Protein AF-A0A3D2GLN1-F1 (afdb_monomer_lite)

Secondary structure (DSSP, 8-state):
-------------------PPPPPPP-----PPPPEEEEETTEEEEE-SSPPP--TT------S--S---EEEEEEE-TTT-SS-PEEEEEEE--SSSPBPPEEEEEEEE-TTS-EEEEEEEEEPPB-TT-EEEEEEEE-TTEEEEEEEEEEEEEEEEEEETTEEEEEEEEEEEEEEEEEE-SSS-EEEEEEEEP-TT-EE---TTTSTT--EE-SSEEEEEEEE-TT-EEEEEEEEEEEEEEEEEGGG--HHHHHHHHT-TTS-HHHHHHHHHHHHHHHHHHHHHHHHHHHHHHHHHHHHHHHHHHHHHTTS-TTSHHHHHHHHHHHHHHHHHHHHHHHHHHHHHHHHHHHHHHHHHHHH-EE--

Radius of gyration: 45.41 Å; chains: 1; bounding box: 138×69×127 Å

Sequence (366 aa):
MQESMADAMMMSGNAMAELAPAAPQPIAQAQMQAASSEEAATQVVFKYPEPVSLESGGSVMLPIISRSVPAEQIALYNPGTHPTHPLASIKLTNDGEASLPPGVVTLYDRDSGQAVNFAGDAQLSPLPAGDSRILSFALDQKVSVVKTNDFEERRIGGTIIDGIFNLNVKQLSKTSYTIENNGETDRKMIIEHPKQGGWELQMAKEEGGDDIEETNAFYRLPVTVPAGEDKPFDVILERPIQQRYELTGLDGNMIAAFVASRTLSEEIRAVFAELSEYKQKVEDRRRVRDGLDNRIERQKSDQERVRRLLTSVPSNSDLYRRYLADLNKQEDIVQRLMGERFEADEAVREAEAAMLTYARQIRITG

pLDDT: mean 83.89, std 18.1, range [30.16, 98.38]

Foldseek 3Di:
DDDDDDDDDDDDDDDDDDDDDDDDDPDPPDPFDAFDWDDDPPDTDGHGPDDDDDDDPDDDDDDNDDDDWDKDWAWEDDCVVPNWWTFTKIKTFQQDQGKDAWDKDWDWDADPVRDTHGPFIWTDHTGGHGGIDITGGGTDPQKTKDKDKDKDKAFQEWWAAQQKIKTKIKIKIKIKIKMFGNAPAKHWYWYWAFDDPQKDWPADCPQQPPPFDDDPTTTTGIHIDGHRDIDMDMTMIMHIDIDMDRLLPDDLVRLVVQLPDPNYDPVSNVLSVVLNVLVVQLVVLVVQLVVLVVVLVVLVVVLVVLVVVLVVDDCPDPVNVVSVVVSVVSVVVNVVSVVVNVVSVVSSVVSSVVSSVSSRVDTGDD

Structure (mmCIF, N/CA/C/O backbone):
data_AF-A0A3D2GLN1-F1
#
_entry.id   AF-A0A3D2GLN1-F1
#
loop_
_atom_site.group_PDB
_atom_site.id
_atom_site.type_symbol
_atom_site.label_atom_id
_atom_site.label_alt_id
_atom_site.label_comp_id
_atom_site.label_asym_id
_atom_site.label_entity_id
_atom_site.label_seq_id
_atom_site.pdbx_PDB_ins_code
_atom_site.Cartn_x
_atom_site.Cartn_y
_atom_site.Cartn_z
_atom_site.occupancy
_atom_site.B_iso_or_equiv
_atom_site.auth_seq_id
_atom_site.auth_comp_id
_atom_site.auth_asym_id
_atom_site.auth_atom_id
_atom_site.pdbx_PDB_model_num
ATOM 1 N N . MET A 1 1 ? -96.920 -42.616 46.701 1.00 37.56 1 MET A N 1
ATOM 2 C CA . MET A 1 1 ? -96.859 -44.075 46.926 1.00 37.56 1 MET A CA 1
ATOM 3 C C . MET A 1 1 ? -95.403 -44.452 47.131 1.00 37.56 1 MET A C 1
ATOM 5 O O . MET A 1 1 ? -94.626 -44.122 46.248 1.00 37.56 1 MET A O 1
ATOM 9 N N . GLN A 1 2 ? -95.128 -45.101 48.274 1.00 38.69 2 GLN A N 1
ATOM 10 C CA . GLN A 1 2 ? -93.925 -45.867 48.679 1.00 38.69 2 GLN A CA 1
ATOM 11 C C . GLN A 1 2 ? -92.630 -45.042 48.873 1.00 38.69 2 GLN A C 1
ATOM 13 O O . GLN A 1 2 ? -92.174 -44.394 47.941 1.00 38.69 2 GLN A O 1
ATOM 18 N N . GLU A 1 3 ? -92.126 -44.817 50.102 1.00 35.28 3 GLU A N 1
ATOM 19 C CA . GLU A 1 3 ? -91.454 -45.754 51.059 1.00 35.28 3 GLU A CA 1
ATOM 20 C C . GLU A 1 3 ? -90.240 -46.461 50.417 1.00 35.28 3 GLU A C 1
ATOM 22 O O . GLU A 1 3 ? -90.355 -46.921 49.292 1.00 35.28 3 GLU A O 1
ATOM 27 N N . SER A 1 4 ? -89.045 -46.595 51.007 1.00 37.88 4 SER A N 1
ATOM 28 C CA . SER A 1 4 ? -88.599 -46.631 52.411 1.00 37.88 4 SER A CA 1
ATOM 29 C C . SER A 1 4 ? -87.155 -46.087 52.522 1.00 37.88 4 SER A C 1
ATOM 31 O O . SER A 1 4 ? -86.349 -46.257 51.614 1.00 37.88 4 SER A O 1
ATOM 33 N N . MET A 1 5 ? -86.806 -45.292 53.535 1.00 38.62 5 MET A N 1
ATOM 34 C CA . MET A 1 5 ? -86.142 -45.723 54.781 1.00 38.62 5 MET A CA 1
ATOM 35 C C . MET A 1 5 ? -85.102 -46.852 54.648 1.00 38.62 5 MET A C 1
ATOM 37 O O . MET A 1 5 ? -85.456 -48.007 54.425 1.00 3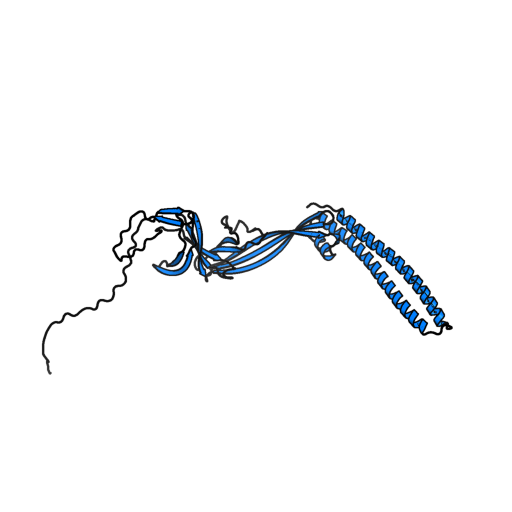8.62 5 MET A O 1
ATOM 41 N N . ALA A 1 6 ? -83.844 -46.501 54.928 1.00 36.94 6 ALA A N 1
ATOM 42 C CA . ALA A 1 6 ? -82.895 -47.339 55.653 1.00 36.94 6 ALA A CA 1
ATOM 43 C C . ALA A 1 6 ? -82.076 -46.428 56.582 1.00 36.94 6 ALA A C 1
ATOM 45 O O . ALA A 1 6 ? -81.352 -45.534 56.147 1.00 36.94 6 ALA A O 1
ATOM 46 N N . ASP A 1 7 ? -82.316 -46.642 57.866 1.00 32.91 7 ASP A N 1
ATOM 47 C CA . ASP A 1 7 ? -81.730 -46.010 59.038 1.00 32.91 7 ASP A CA 1
ATOM 48 C C . ASP A 1 7 ? -80.336 -46.600 59.335 1.00 32.91 7 ASP A C 1
ATOM 50 O O . ASP A 1 7 ? -80.106 -47.771 59.026 1.00 32.91 7 ASP A O 1
ATOM 54 N N . ALA A 1 8 ? -79.462 -45.809 59.974 1.00 30.16 8 ALA A N 1
ATOM 55 C CA . ALA A 1 8 ? -78.572 -46.199 61.087 1.00 30.16 8 ALA A CA 1
ATOM 56 C C . ALA A 1 8 ? -77.147 -45.589 61.071 1.00 30.16 8 ALA A C 1
ATOM 58 O O . ALA A 1 8 ? -76.238 -46.046 60.386 1.00 30.16 8 ALA A O 1
ATOM 59 N N . MET A 1 9 ? -76.977 -44.650 62.011 1.00 30.25 9 MET A N 1
ATOM 60 C CA . MET A 1 9 ? -75.926 -44.589 63.045 1.00 30.25 9 MET A CA 1
ATOM 61 C C . MET A 1 9 ? -74.461 -44.193 62.727 1.00 30.25 9 MET A C 1
ATOM 63 O O . MET A 1 9 ? -73.641 -44.990 62.295 1.00 30.25 9 MET A O 1
ATOM 67 N N . MET A 1 10 ? -74.142 -43.000 63.262 1.00 30.48 10 MET A N 1
ATOM 68 C CA . MET A 1 10 ? -73.117 -42.702 64.291 1.00 30.48 10 MET A CA 1
ATOM 69 C C . MET A 1 10 ? -71.653 -42.374 63.912 1.00 30.48 10 MET A C 1
ATOM 71 O O . MET A 1 10 ? -70.855 -43.233 63.571 1.00 30.48 10 MET A O 1
ATOM 75 N N . MET A 1 11 ? -71.316 -41.124 64.276 1.00 31.80 11 MET A N 1
ATOM 76 C CA . MET A 1 11 ? -70.134 -40.658 65.032 1.00 31.80 11 MET A CA 1
ATOM 77 C C . MET A 1 11 ? -68.783 -40.427 64.327 1.00 31.80 11 MET A C 1
ATOM 79 O O . MET A 1 11 ? -68.024 -41.343 64.052 1.00 31.80 11 MET A O 1
ATOM 83 N N . SER A 1 12 ? -68.461 -39.127 64.246 1.00 36.88 12 SER A N 1
ATOM 84 C CA . SER A 1 12 ? -67.203 -38.461 64.636 1.00 36.88 12 SER A CA 1
ATOM 85 C C . SER A 1 12 ? -65.867 -39.029 64.140 1.00 36.88 12 SER A C 1
ATOM 87 O O . SER A 1 12 ? -65.350 -40.013 64.661 1.00 36.88 12 SER A O 1
ATOM 89 N N . GLY A 1 13 ? -65.223 -38.273 63.248 1.00 31.56 13 GLY A N 1
ATOM 90 C CA . GLY A 1 13 ? -63.810 -38.426 62.918 1.00 31.56 13 GLY A CA 1
ATOM 91 C C . GLY A 1 13 ? -63.272 -37.186 62.210 1.00 31.56 13 GLY A C 1
ATOM 92 O O . GLY A 1 13 ? -63.376 -37.067 60.995 1.00 31.56 13 GLY A O 1
ATOM 93 N N . ASN A 1 14 ? -62.702 -36.259 62.980 1.00 39.78 14 ASN A N 1
ATOM 94 C CA . ASN A 1 14 ? -61.796 -35.227 62.477 1.00 39.78 14 ASN A CA 1
ATOM 95 C C . ASN A 1 14 ? -60.628 -35.904 61.735 1.00 39.78 14 ASN A C 1
ATOM 97 O O . ASN A 1 14 ? -59.886 -36.658 62.363 1.00 39.78 14 ASN A O 1
ATOM 101 N N . ALA A 1 15 ? -60.410 -35.601 60.453 1.00 34.22 15 ALA A N 1
ATOM 102 C CA . ALA A 1 15 ? -59.175 -35.976 59.765 1.00 34.22 15 ALA A CA 1
ATOM 103 C C . ALA A 1 15 ? -58.804 -34.973 58.661 1.00 34.22 15 ALA A C 1
ATOM 105 O O . ALA A 1 15 ? -59.402 -34.939 57.593 1.00 34.22 15 ALA A O 1
ATOM 106 N N . MET A 1 16 ? -57.809 -34.156 59.012 1.00 37.47 16 MET A N 1
ATOM 107 C CA . MET A 1 16 ? -56.733 -33.592 58.192 1.00 37.47 16 MET A CA 1
ATOM 108 C C . MET A 1 16 ? -57.060 -33.094 56.777 1.00 37.47 16 MET A C 1
ATOM 110 O O . MET A 1 16 ? -57.082 -33.849 55.812 1.00 37.47 16 MET A O 1
ATOM 114 N N . ALA A 1 17 ? -57.147 -31.767 56.657 1.00 37.34 17 ALA A N 1
ATOM 115 C CA . ALA A 1 17 ? -56.799 -31.073 55.426 1.00 37.34 17 ALA A CA 1
ATOM 116 C C . ALA A 1 17 ? -55.287 -31.215 55.186 1.00 37.34 17 ALA A C 1
ATOM 118 O O . ALA A 1 17 ? -54.471 -30.807 56.015 1.00 37.34 17 ALA A O 1
ATOM 119 N N . GLU A 1 18 ? -54.938 -31.825 54.061 1.00 34.66 18 GLU A N 1
ATOM 120 C CA . GLU A 1 18 ? -53.574 -32.010 53.585 1.00 34.66 18 GLU A CA 1
ATOM 121 C C . GLU A 1 18 ? -52.967 -30.645 53.217 1.00 34.66 18 GLU A C 1
ATOM 123 O O . GLU A 1 18 ? -53.428 -29.958 52.303 1.00 34.66 18 GLU A O 1
ATOM 128 N N . LEU A 1 19 ? -51.974 -30.210 53.997 1.00 38.88 19 LEU A N 1
ATOM 129 C CA . LEU A 1 19 ? -51.232 -28.968 53.792 1.00 38.88 19 LEU A CA 1
ATOM 130 C C . LEU A 1 19 ? -50.288 -29.128 52.595 1.00 38.88 19 LEU A C 1
ATOM 132 O O . LEU A 1 19 ? -49.335 -29.904 52.642 1.00 38.88 19 LEU A O 1
ATOM 136 N N . ALA A 1 20 ? -50.542 -28.358 51.538 1.00 42.34 20 ALA A N 1
ATOM 137 C CA . ALA A 1 20 ? -49.618 -28.181 50.424 1.00 42.34 20 ALA A CA 1
ATOM 138 C C . ALA A 1 20 ? -48.252 -27.645 50.916 1.00 42.34 20 ALA A C 1
ATOM 140 O O . ALA A 1 20 ? -48.218 -26.835 51.849 1.00 42.34 20 ALA A O 1
ATOM 141 N N . PRO A 1 21 ? -47.123 -28.042 50.297 1.00 40.72 21 PRO A N 1
ATOM 142 C CA . PRO A 1 21 ? -45.814 -27.519 50.665 1.00 40.72 21 PRO A CA 1
ATOM 143 C C . PRO A 1 21 ? -45.740 -26.018 50.359 1.00 40.72 21 PRO A C 1
ATOM 145 O O . PRO A 1 21 ? -46.002 -25.575 49.240 1.00 40.72 21 PRO A O 1
ATOM 148 N N . ALA A 1 22 ? -45.400 -25.235 51.382 1.00 40.88 22 ALA A N 1
ATOM 149 C CA . ALA A 1 22 ? -45.253 -23.791 51.291 1.00 40.88 22 ALA A CA 1
ATOM 150 C C . ALA A 1 22 ? -44.140 -23.408 50.302 1.00 40.88 22 ALA A C 1
ATOM 152 O O . ALA A 1 22 ? -43.039 -23.960 50.340 1.00 40.88 22 ALA A O 1
ATOM 153 N N . ALA A 1 23 ? -44.428 -22.431 49.440 1.00 40.28 23 ALA A N 1
ATOM 154 C CA . ALA A 1 23 ? -43.437 -21.803 48.576 1.00 40.28 23 ALA A CA 1
ATOM 155 C C . ALA A 1 23 ? -42.305 -21.172 49.416 1.00 40.28 23 ALA A C 1
ATOM 157 O O . ALA A 1 23 ? -42.587 -20.614 50.485 1.00 40.28 23 ALA A O 1
ATOM 158 N N . PRO A 1 24 ? -41.039 -21.227 48.957 1.00 41.47 24 PRO A N 1
ATOM 159 C CA . PRO A 1 24 ? -39.935 -20.581 49.653 1.00 41.47 24 PRO A CA 1
ATOM 160 C C . PRO A 1 24 ? -40.195 -19.074 49.747 1.00 41.47 24 PRO A C 1
ATOM 162 O O . PRO A 1 24 ? -40.414 -18.394 48.746 1.00 41.47 24 PRO A O 1
ATOM 165 N N . GLN A 1 25 ? -40.209 -18.571 50.980 1.00 38.97 25 GLN A N 1
ATOM 166 C CA . GLN A 1 25 ? -40.335 -17.148 51.273 1.00 38.97 25 GLN A CA 1
ATOM 167 C C . GLN A 1 25 ? -39.115 -16.396 50.708 1.00 38.97 25 GLN A C 1
ATOM 169 O O . GLN A 1 25 ? -38.003 -16.933 50.759 1.00 38.97 25 GLN A O 1
ATOM 174 N N . PRO A 1 26 ? -39.278 -15.156 50.211 1.00 41.81 26 PRO A N 1
ATOM 175 C CA . PRO A 1 26 ? -38.143 -14.324 49.843 1.00 41.81 26 PRO A CA 1
ATOM 176 C C . PRO A 1 26 ? -37.262 -14.113 51.076 1.00 41.81 26 PRO A C 1
ATOM 178 O O . PRO A 1 26 ? -37.741 -13.672 52.122 1.00 41.81 26 PRO A O 1
ATOM 181 N N . ILE A 1 27 ? -35.973 -14.426 50.957 1.00 43.38 27 ILE A N 1
ATOM 182 C CA . ILE A 1 27 ? -34.987 -14.080 51.979 1.00 43.38 27 ILE A CA 1
ATOM 183 C C . ILE A 1 27 ? -34.972 -12.553 52.054 1.00 43.38 27 ILE A C 1
ATOM 185 O O . ILE A 1 27 ? -34.628 -11.884 51.079 1.00 43.38 27 ILE A O 1
ATOM 189 N N . ALA A 1 28 ? -35.376 -12.004 53.198 1.00 36.84 28 ALA A N 1
ATOM 190 C CA . ALA A 1 28 ? -35.219 -10.588 53.478 1.00 36.84 28 ALA A CA 1
ATOM 191 C C . ALA A 1 28 ? -33.723 -10.253 53.390 1.00 36.84 28 ALA A C 1
ATOM 193 O O . ALA A 1 28 ? -32.932 -10.679 54.232 1.00 36.84 28 ALA A O 1
ATOM 194 N N . GLN A 1 29 ? -33.326 -9.528 52.342 1.00 39.41 29 GLN A N 1
ATOM 195 C CA . GLN A 1 29 ? -31.985 -8.965 52.251 1.00 39.41 29 GLN A CA 1
ATOM 196 C C . GLN A 1 29 ? -31.849 -7.931 53.368 1.00 39.41 29 GLN A C 1
ATOM 198 O O . GLN A 1 29 ? -32.439 -6.853 53.309 1.00 39.41 29 GLN A O 1
ATOM 203 N N . ALA A 1 30 ? -31.094 -8.278 54.409 1.00 39.03 30 ALA A N 1
ATOM 204 C CA . ALA A 1 30 ? -30.661 -7.308 55.396 1.00 39.03 30 ALA A CA 1
ATOM 205 C C . ALA A 1 30 ? -29.797 -6.261 54.680 1.00 39.03 30 ALA A C 1
ATOM 207 O O . ALA A 1 30 ? -28.762 -6.596 54.100 1.00 39.03 30 ALA A O 1
ATOM 208 N N . GLN A 1 31 ? -30.228 -4.999 54.702 1.00 41.00 31 GLN A N 1
ATOM 209 C CA . GLN A 1 31 ? -29.398 -3.871 54.287 1.00 41.00 31 GLN A CA 1
ATOM 210 C C . GLN A 1 31 ? -28.275 -3.700 55.315 1.00 41.00 31 GLN A C 1
ATOM 212 O O . GLN A 1 31 ? -28.420 -2.974 56.293 1.00 41.00 31 GLN A O 1
ATOM 217 N N . MET A 1 32 ? -27.170 -4.416 55.118 1.00 48.03 32 MET A N 1
ATOM 218 C CA . MET A 1 32 ? -25.928 -4.194 55.855 1.00 48.03 32 MET A CA 1
ATOM 219 C C . MET A 1 32 ? -25.068 -3.158 55.131 1.00 48.03 32 MET A C 1
ATOM 221 O O . MET A 1 32 ? -25.037 -3.104 53.900 1.00 48.03 32 MET A O 1
ATOM 225 N N . GLN A 1 33 ? -24.361 -2.335 55.907 1.00 45.28 33 GLN A N 1
ATOM 226 C CA . GLN A 1 33 ? -23.362 -1.409 55.380 1.00 45.28 33 GLN A CA 1
ATOM 227 C C . GLN A 1 33 ? -22.223 -2.177 54.700 1.00 45.28 33 GLN A C 1
ATOM 229 O O . GLN A 1 33 ? -21.750 -3.196 55.206 1.00 45.28 33 GLN A O 1
ATOM 234 N N . ALA A 1 34 ? -21.807 -1.675 53.535 1.00 47.03 34 ALA A N 1
ATOM 235 C CA . ALA A 1 34 ? -20.738 -2.262 52.738 1.00 47.03 34 ALA A CA 1
ATOM 236 C C . ALA A 1 34 ? -19.416 -2.318 53.523 1.00 47.03 34 ALA A C 1
ATOM 238 O O . ALA A 1 34 ? -19.142 -1.467 54.372 1.00 47.03 34 ALA A O 1
ATOM 239 N N . ALA A 1 35 ? -18.599 -3.327 53.225 1.00 53.09 35 ALA A N 1
ATOM 240 C CA . ALA A 1 35 ? -17.284 -3.486 53.826 1.00 53.09 35 ALA A CA 1
ATOM 241 C C . ALA A 1 35 ? -16.319 -2.369 53.385 1.00 53.09 35 ALA A C 1
ATOM 243 O O . ALA A 1 35 ? -16.324 -1.966 52.222 1.00 53.09 35 ALA A O 1
ATOM 244 N N . SER A 1 36 ? -15.464 -1.892 54.295 1.00 49.38 36 SER A N 1
ATOM 245 C CA . SER A 1 36 ? -14.339 -1.020 53.955 1.00 49.38 36 SER A CA 1
ATOM 246 C C . SER A 1 36 ? -13.204 -1.845 53.352 1.00 49.38 36 SER A C 1
ATOM 248 O O . SER A 1 36 ? -12.887 -2.939 53.827 1.00 49.38 36 SER A O 1
ATOM 250 N N . SER A 1 37 ? -12.606 -1.348 52.273 1.00 46.66 37 SER A N 1
ATOM 251 C CA . SER A 1 37 ? -11.507 -2.027 51.589 1.00 46.66 37 SER A CA 1
ATOM 252 C C . SER A 1 37 ? -10.155 -1.466 52.018 1.00 46.66 37 SER A C 1
ATOM 254 O O . SER A 1 37 ? -9.939 -0.258 51.951 1.00 46.66 37 SER A O 1
ATOM 256 N N . GLU A 1 38 ? -9.219 -2.341 52.375 1.00 50.47 38 GLU A N 1
ATOM 257 C CA . GLU A 1 38 ? -7.786 -2.027 52.394 1.00 50.47 38 GLU A CA 1
ATOM 258 C C . GLU A 1 38 ? -7.119 -2.719 51.204 1.00 50.47 38 GLU A C 1
ATOM 260 O O . GLU A 1 38 ? -7.226 -3.940 51.039 1.00 50.47 38 GLU A O 1
ATOM 265 N N . GLU A 1 39 ? -6.439 -1.935 50.368 1.00 51.41 39 GLU A N 1
ATOM 266 C CA . GLU A 1 39 ? -5.760 -2.425 49.172 1.00 51.41 39 GLU A CA 1
ATOM 267 C C . GLU A 1 39 ? -4.261 -2.598 49.457 1.00 51.41 39 GLU A C 1
ATOM 269 O O . GLU A 1 39 ? -3.564 -1.661 49.850 1.00 51.41 39 GLU A O 1
ATOM 274 N N . ALA A 1 40 ? -3.759 -3.822 49.293 1.00 48.19 40 ALA A N 1
ATOM 275 C CA . ALA A 1 40 ? -2.337 -4.149 49.359 1.00 48.19 40 ALA A CA 1
ATOM 276 C C . ALA A 1 40 ? -1.899 -4.788 48.034 1.00 48.19 40 ALA A C 1
ATOM 278 O O . ALA A 1 40 ? -2.725 -5.315 47.297 1.00 48.19 40 ALA A O 1
ATOM 279 N N . ALA A 1 41 ? -0.591 -4.795 47.747 1.00 46.56 41 ALA A N 1
ATOM 280 C CA . ALA A 1 41 ? -0.013 -5.110 46.429 1.00 46.56 41 ALA A CA 1
ATOM 281 C C . ALA A 1 41 ? -0.463 -6.432 45.757 1.00 46.56 41 ALA A C 1
ATOM 283 O O . ALA A 1 41 ? -0.212 -6.618 44.570 1.00 46.56 41 ALA A O 1
ATOM 284 N N . THR A 1 42 ? -1.095 -7.360 46.485 1.00 49.34 42 THR A N 1
ATOM 285 C CA . THR A 1 42 ? -1.625 -8.632 45.953 1.00 49.34 42 THR A CA 1
ATOM 286 C C . THR A 1 42 ? -2.962 -9.079 46.569 1.00 49.34 42 THR A C 1
ATOM 288 O O . THR A 1 42 ? -3.448 -10.153 46.220 1.00 49.34 42 THR A O 1
ATOM 291 N N . GLN A 1 43 ? -3.575 -8.298 47.469 1.00 54.06 43 GLN A N 1
ATOM 292 C CA . GLN A 1 43 ? -4.821 -8.682 48.147 1.00 54.06 43 GLN A CA 1
ATOM 293 C C . GLN A 1 43 ? -5.761 -7.488 48.333 1.00 54.06 43 GLN A C 1
ATOM 295 O O . GLN A 1 43 ? -5.323 -6.386 48.663 1.00 54.06 43 GLN A O 1
ATOM 300 N N . VAL A 1 44 ? -7.061 -7.748 48.191 1.00 60.34 44 VAL A N 1
ATOM 301 C CA . VAL A 1 44 ? -8.129 -6.820 48.574 1.00 60.34 44 VAL A CA 1
ATOM 302 C C . VAL A 1 44 ? -8.812 -7.404 49.806 1.00 60.34 44 VAL A C 1
ATOM 304 O O . VAL A 1 44 ? -9.394 -8.488 49.737 1.00 60.34 44 VAL A O 1
ATOM 307 N N . VAL A 1 45 ? -8.695 -6.723 50.949 1.00 66.81 45 VAL A N 1
ATOM 308 C CA . VAL A 1 45 ? -9.342 -7.142 52.201 1.00 66.81 45 VAL A CA 1
ATOM 309 C C . VAL A 1 45 ? -10.601 -6.313 52.400 1.00 66.81 45 VAL A C 1
ATOM 311 O O . VAL A 1 45 ? -10.520 -5.095 52.519 1.00 66.81 45 VAL A O 1
ATOM 314 N N . PHE A 1 46 ? -11.750 -6.982 52.482 1.00 67.75 46 PHE A N 1
ATOM 315 C CA . PHE A 1 46 ? -13.038 -6.365 52.793 1.00 67.75 46 PHE A CA 1
ATOM 316 C C . PHE A 1 46 ? -13.338 -6.534 54.288 1.00 67.75 46 PHE A C 1
ATOM 318 O O . PHE A 1 46 ? -13.573 -7.650 54.756 1.00 67.75 46 PHE A O 1
ATOM 325 N N . LYS A 1 47 ? -13.320 -5.438 55.051 1.00 69.62 47 LYS A N 1
ATOM 326 C CA . LYS A 1 47 ? -13.675 -5.411 56.477 1.00 69.62 47 LYS A CA 1
ATOM 327 C C . LYS A 1 47 ? -15.106 -4.912 56.642 1.00 69.62 47 LYS A C 1
ATOM 329 O O . LYS A 1 47 ? -15.395 -3.756 56.355 1.00 69.62 47 LYS A O 1
ATOM 334 N N . TYR A 1 48 ? -16.010 -5.759 57.124 1.00 70.06 48 TYR A N 1
ATOM 335 C CA . TYR A 1 48 ? -17.356 -5.297 57.465 1.00 70.06 48 TYR A CA 1
ATOM 336 C C . TYR A 1 48 ? -17.312 -4.387 58.700 1.00 70.06 48 TYR A C 1
ATOM 338 O O . TYR A 1 48 ? -16.591 -4.703 59.650 1.00 70.06 48 TYR A O 1
ATOM 346 N N . PRO A 1 49 ? -18.057 -3.266 58.699 1.00 68.25 49 PRO A N 1
ATOM 347 C CA . PRO A 1 49 ? -18.041 -2.317 59.809 1.00 68.25 49 PRO A CA 1
ATOM 348 C C . PRO A 1 49 ? -18.670 -2.885 61.088 1.00 68.25 49 PRO A C 1
ATOM 350 O O . PRO A 1 49 ? -18.274 -2.485 62.180 1.00 68.25 49 PRO A O 1
ATOM 353 N N . GLU A 1 50 ? -19.598 -3.841 60.969 1.00 75.88 50 GLU A N 1
ATOM 354 C CA . GLU A 1 50 ? -20.246 -4.487 62.112 1.00 75.88 50 GLU A CA 1
ATOM 355 C C . GLU A 1 50 ? -19.889 -5.980 62.226 1.00 75.88 50 GLU A C 1
ATOM 357 O O . GLU A 1 50 ? -19.786 -6.678 61.210 1.00 75.88 50 GLU A O 1
ATOM 362 N N . PRO A 1 51 ? -19.704 -6.501 63.455 1.00 80.62 51 PRO A N 1
ATOM 363 C CA . PRO A 1 51 ? -19.464 -7.920 63.680 1.00 80.62 51 PRO A CA 1
ATOM 364 C C . PRO A 1 51 ? -20.717 -8.750 63.369 1.00 80.62 51 PRO A C 1
ATOM 366 O O . PRO A 1 51 ? -21.810 -8.461 63.851 1.00 80.62 51 PRO A O 1
ATOM 369 N N . VAL A 1 52 ? -20.545 -9.838 62.615 1.00 81.81 52 VAL A N 1
ATOM 370 C CA . VAL A 1 52 ? -21.625 -10.777 62.278 1.00 81.81 52 VAL A CA 1
ATOM 371 C C . VAL A 1 52 ? -21.591 -11.965 63.239 1.00 81.81 52 VAL A C 1
ATOM 373 O O . VAL A 1 52 ? -20.568 -12.638 63.361 1.00 81.81 52 VAL A O 1
ATOM 376 N N . SER A 1 53 ? -22.708 -12.235 63.919 1.00 83.62 53 SER A N 1
ATOM 377 C CA . SER A 1 53 ? -22.875 -13.409 64.791 1.00 83.62 53 SER A CA 1
ATOM 378 C C . SER A 1 53 ? -23.608 -14.532 64.058 1.00 83.62 53 SER A C 1
ATOM 380 O O . SER A 1 53 ? -24.602 -14.281 63.380 1.00 83.62 53 SER A O 1
ATOM 382 N N . LEU A 1 54 ? -23.131 -15.770 64.208 1.00 87.25 54 LEU A N 1
ATOM 383 C CA . LEU A 1 54 ? -23.693 -16.960 63.568 1.00 87.25 54 LEU A CA 1
ATOM 384 C C . LEU A 1 54 ? -23.847 -18.084 64.597 1.00 87.25 54 LEU A C 1
ATOM 386 O O . LEU A 1 54 ? -22.923 -18.345 65.368 1.00 87.25 54 LEU A O 1
ATOM 390 N N . GLU A 1 55 ? -24.995 -18.758 64.606 1.00 88.44 55 GLU A N 1
ATOM 391 C CA . GLU A 1 55 ? -25.192 -19.946 65.440 1.00 88.44 55 GLU A CA 1
ATOM 392 C C . GLU A 1 55 ? -24.381 -21.143 64.922 1.00 88.44 55 GLU A C 1
ATOM 394 O O . GLU A 1 55 ? -24.015 -21.219 63.745 1.00 88.44 55 GLU A O 1
ATOM 399 N N . SER A 1 56 ? -24.108 -22.104 65.809 1.00 83.88 56 SER A N 1
ATOM 400 C CA . SER A 1 56 ? -23.401 -23.335 65.445 1.00 83.88 56 SER A CA 1
ATOM 401 C C . SER A 1 56 ? -24.164 -24.092 64.352 1.00 83.88 56 SER A C 1
ATOM 403 O O . SER A 1 56 ? -25.330 -24.434 64.531 1.00 83.88 56 SER A O 1
ATOM 405 N N . GLY A 1 57 ? -23.506 -24.348 63.218 1.00 89.38 57 GLY A N 1
ATOM 406 C CA . GLY A 1 57 ? -24.115 -24.985 62.043 1.00 89.38 57 GLY A CA 1
ATOM 407 C C . GLY A 1 57 ? -24.855 -24.029 61.097 1.00 89.38 57 GLY A C 1
ATOM 408 O O . GLY A 1 57 ? -25.369 -24.478 60.075 1.00 89.38 57 GLY A O 1
ATOM 409 N N . GLY A 1 58 ? -24.894 -22.728 61.398 1.00 83.94 58 GLY A N 1
ATOM 410 C CA . GLY A 1 58 ? -25.440 -21.714 60.499 1.00 83.94 58 GLY A CA 1
ATOM 411 C C . GLY A 1 58 ? -24.551 -21.460 59.277 1.00 83.94 58 GLY A C 1
ATOM 412 O O . GLY A 1 58 ? -23.370 -21.801 59.246 1.00 83.94 58 GLY A O 1
ATOM 413 N N . SER A 1 59 ? -25.116 -20.826 58.253 1.00 86.44 59 SER A N 1
ATOM 414 C CA . SER A 1 59 ? -24.386 -20.273 57.106 1.00 86.44 59 SER A CA 1
ATOM 415 C C . SER A 1 59 ? -24.927 -18.878 56.818 1.00 86.44 59 SER A C 1
ATOM 417 O O . SER A 1 59 ? -26.136 -18.666 56.890 1.00 86.44 59 SER A O 1
ATOM 419 N N . VAL A 1 60 ? -24.047 -17.928 56.505 1.00 84.69 60 VAL A N 1
ATOM 420 C CA . VAL A 1 60 ? -24.433 -16.557 56.146 1.00 84.69 60 VAL A CA 1
ATOM 421 C C . VAL A 1 60 ? -23.812 -16.172 54.814 1.00 84.69 60 VAL A C 1
ATOM 423 O O . VAL A 1 60 ? -22.661 -16.499 54.532 1.00 84.69 60 VAL A O 1
ATOM 426 N N . MET A 1 61 ? -24.589 -15.466 54.000 1.00 81.19 61 MET A N 1
ATOM 427 C CA . MET A 1 61 ? -24.123 -14.818 52.783 1.00 81.19 61 MET A CA 1
ATOM 428 C C . MET A 1 61 ? -24.025 -13.321 53.066 1.00 81.19 61 MET A C 1
ATOM 430 O O . MET A 1 61 ? -25.035 -12.681 53.355 1.00 81.19 61 MET A O 1
ATOM 434 N N . LEU A 1 62 ? -22.809 -12.778 53.027 1.00 77.19 62 LEU A N 1
ATOM 435 C CA . LEU A 1 62 ? -22.558 -11.360 53.279 1.00 77.19 62 LEU A CA 1
ATOM 436 C C . LEU A 1 62 ? -22.258 -10.648 51.952 1.00 77.19 62 LEU A C 1
ATOM 438 O O . LEU A 1 62 ? -21.355 -11.087 51.232 1.00 77.19 62 LEU A O 1
ATOM 442 N N . PRO A 1 63 ? -22.995 -9.578 51.603 1.00 76.69 63 PRO A N 1
ATOM 443 C CA . PRO A 1 63 ? -22.739 -8.825 50.386 1.00 76.69 63 PRO A CA 1
ATOM 444 C C . PRO A 1 63 ? -21.459 -8.004 50.545 1.00 76.69 63 PRO A C 1
ATOM 446 O O . PRO A 1 63 ? -21.416 -7.052 51.319 1.00 76.69 63 PRO A O 1
ATOM 449 N N . ILE A 1 64 ? -20.427 -8.349 49.773 1.00 69.25 64 ILE A N 1
ATOM 450 C CA . ILE A 1 64 ? -19.127 -7.654 49.808 1.00 69.25 64 ILE A CA 1
ATOM 451 C C . ILE A 1 64 ? -19.305 -6.173 49.451 1.00 69.25 64 ILE A C 1
ATOM 453 O O . ILE A 1 64 ? -18.675 -5.296 50.038 1.00 69.25 64 ILE A O 1
ATOM 457 N N . ILE A 1 65 ? -20.208 -5.898 48.508 1.00 69.81 65 ILE A N 1
ATOM 458 C CA . ILE A 1 65 ? -20.533 -4.562 48.026 1.00 69.81 65 ILE A CA 1
ATOM 459 C C . ILE A 1 65 ? -22.055 -4.460 47.927 1.00 69.81 65 ILE A C 1
ATOM 461 O O . ILE A 1 65 ? -22.686 -5.226 47.203 1.00 69.81 65 ILE A O 1
ATOM 465 N N . SER A 1 66 ? -22.642 -3.507 48.652 1.00 72.56 66 SER A N 1
ATOM 466 C CA . SER A 1 66 ? -24.081 -3.216 48.630 1.00 72.56 66 SER A CA 1
ATOM 467 C C . SER A 1 66 ? -24.315 -1.790 48.135 1.00 72.56 66 SER A C 1
ATOM 469 O O . SER A 1 66 ? -24.691 -0.901 48.900 1.00 72.56 66 SER A O 1
ATOM 471 N N . ARG A 1 67 ? -24.036 -1.555 46.850 1.00 77.38 67 ARG A N 1
ATOM 472 C CA . ARG A 1 67 ? -24.232 -0.254 46.197 1.00 77.38 67 ARG A CA 1
ATOM 473 C C . ARG A 1 67 ? -24.672 -0.424 44.750 1.00 77.38 67 ARG A C 1
ATOM 475 O O . ARG A 1 67 ? -24.421 -1.462 44.141 1.00 77.38 67 ARG A O 1
ATOM 482 N N . SER A 1 68 ? -25.291 0.618 44.206 1.00 83.19 68 SER A N 1
ATOM 483 C CA . SER A 1 68 ? -25.511 0.707 42.762 1.00 83.19 68 SER A CA 1
ATOM 484 C C . SER A 1 68 ? -24.193 1.070 42.087 1.00 83.19 68 SER A C 1
ATOM 486 O O . SER A 1 68 ? -23.501 1.971 42.556 1.00 83.19 68 SER A O 1
ATOM 488 N N . VAL A 1 69 ? -23.848 0.357 41.019 1.00 85.94 69 VAL A N 1
ATOM 489 C CA . VAL A 1 69 ? -22.666 0.633 40.197 1.00 85.94 69 VAL A CA 1
ATOM 490 C C . VAL A 1 69 ? -23.161 1.122 38.836 1.00 85.94 69 VAL A C 1
ATOM 492 O O . VAL A 1 69 ? -24.015 0.447 38.252 1.00 85.94 69 VAL A O 1
ATOM 495 N N . PRO A 1 70 ? -22.684 2.274 38.330 1.00 89.75 70 PRO A N 1
ATOM 496 C CA . PRO A 1 70 ? -23.052 2.761 37.011 1.00 89.75 70 PRO A CA 1
ATOM 497 C C . PRO A 1 70 ? -22.753 1.720 35.934 1.00 89.75 70 PRO A C 1
ATOM 499 O O . PRO A 1 70 ? -21.634 1.214 35.810 1.00 89.75 70 PRO A O 1
ATOM 502 N N . ALA A 1 71 ? -23.786 1.406 35.165 1.00 90.12 71 ALA A N 1
ATOM 503 C CA . ALA A 1 71 ? -23.759 0.421 34.106 1.00 90.12 71 ALA A CA 1
ATOM 504 C C . ALA A 1 71 ? -24.490 0.995 32.895 1.00 90.12 71 ALA A C 1
ATOM 506 O O . ALA A 1 71 ? -25.630 1.445 33.003 1.00 90.12 71 ALA A O 1
ATOM 507 N N . GLU A 1 72 ? -23.832 0.973 31.745 1.00 91.31 72 GLU A N 1
ATOM 508 C CA . GLU A 1 72 ? -24.404 1.409 30.480 1.00 91.31 72 GLU A CA 1
ATOM 509 C C . GLU A 1 72 ? -24.508 0.221 29.529 1.00 91.31 72 GLU A C 1
ATOM 511 O O . GLU A 1 72 ? -23.522 -0.470 29.276 1.00 91.31 72 GLU A O 1
ATOM 516 N N . GLN A 1 73 ? -25.703 -0.019 28.992 1.00 90.81 73 GLN A N 1
ATOM 517 C CA . GLN A 1 73 ? -25.894 -1.038 27.970 1.00 90.81 73 GLN A CA 1
ATOM 518 C C . GLN A 1 73 ? -25.329 -0.545 26.637 1.00 90.81 73 GLN A C 1
ATOM 520 O O . GLN A 1 73 ? -25.703 0.521 26.147 1.00 90.81 73 GLN A O 1
ATOM 525 N N . ILE A 1 74 ? -24.447 -1.345 26.045 1.00 93.88 74 ILE A N 1
ATOM 526 C CA . ILE A 1 74 ? -23.812 -1.063 24.760 1.00 93.88 74 ILE A CA 1
ATOM 527 C C . ILE A 1 74 ? -23.787 -2.321 23.888 1.00 93.88 74 ILE A C 1
ATOM 529 O O . ILE A 1 74 ? -23.859 -3.447 24.374 1.00 93.88 74 ILE A O 1
ATOM 533 N N . ALA A 1 75 ? -23.645 -2.137 22.585 1.00 94.75 75 ALA A N 1
ATOM 534 C CA . ALA A 1 75 ? -23.306 -3.199 21.651 1.00 94.75 75 ALA A CA 1
ATOM 535 C C . ALA A 1 75 ? -21.803 -3.119 21.334 1.00 94.75 75 ALA A C 1
ATOM 537 O O . ALA A 1 75 ? -21.318 -2.073 20.916 1.00 94.75 75 ALA A O 1
ATOM 538 N N . LEU A 1 76 ? -21.039 -4.189 21.536 1.00 95.75 76 LEU A N 1
ATOM 539 C CA . LEU A 1 76 ? -19.619 -4.240 21.186 1.00 95.75 76 LEU A CA 1
ATOM 540 C C . LEU A 1 76 ? -19.436 -4.993 19.871 1.00 95.75 76 LEU A C 1
ATOM 542 O O . LEU A 1 76 ? -19.589 -6.214 19.818 1.00 95.75 76 LEU A O 1
ATOM 546 N N . TYR A 1 77 ? -19.069 -4.285 18.808 1.00 96.31 77 TYR A N 1
ATOM 547 C CA . TYR A 1 77 ? -18.752 -4.913 17.533 1.00 96.31 77 TYR A CA 1
ATOM 548 C C . TYR A 1 77 ? -17.249 -5.138 17.391 1.00 96.31 77 TYR A C 1
ATOM 550 O O . TYR A 1 77 ? -16.475 -4.190 17.261 1.00 96.31 77 TYR A O 1
ATOM 558 N N . ASN A 1 78 ? -16.847 -6.408 17.367 1.00 94.44 78 ASN A N 1
ATOM 559 C CA . ASN A 1 78 ? -15.490 -6.818 17.040 1.00 94.44 78 ASN A CA 1
ATOM 560 C C . ASN A 1 78 ? -15.525 -7.861 15.905 1.00 94.44 78 ASN A C 1
ATOM 562 O O . ASN A 1 78 ? -15.995 -8.982 16.132 1.00 94.44 78 ASN A O 1
ATOM 566 N N . PRO A 1 79 ? -14.996 -7.543 14.705 1.00 89.88 79 PRO A N 1
ATOM 567 C CA . PRO A 1 79 ? -15.052 -8.441 13.550 1.00 89.88 79 PRO A CA 1
ATOM 568 C C . PRO A 1 79 ? -14.227 -9.725 13.733 1.00 89.88 79 PRO A C 1
ATOM 570 O O . PRO A 1 79 ? -14.438 -10.688 13.001 1.00 89.88 79 PRO A O 1
ATOM 573 N N . GLY A 1 80 ? -13.283 -9.749 14.681 1.00 90.31 80 GLY A N 1
ATOM 574 C CA . GLY A 1 80 ? -12.536 -10.953 15.048 1.00 90.31 80 GLY A CA 1
ATOM 575 C C . GLY A 1 80 ? -13.336 -11.921 15.923 1.00 90.31 80 GLY A C 1
ATOM 576 O O . GLY A 1 80 ? -13.050 -13.115 15.905 1.00 90.31 80 GLY A O 1
ATOM 577 N N . THR A 1 81 ? -14.341 -11.428 16.654 1.00 91.62 81 THR A N 1
ATOM 578 C CA . THR A 1 81 ? -15.214 -12.261 17.494 1.00 91.62 81 THR A CA 1
ATOM 579 C C . THR A 1 81 ? -16.442 -12.748 16.732 1.00 91.62 81 THR A C 1
ATOM 581 O O . THR A 1 81 ? -16.748 -13.938 16.767 1.00 91.62 81 THR A O 1
ATOM 584 N N . HIS A 1 82 ? -17.143 -11.852 16.028 1.00 94.12 82 HIS A N 1
ATOM 585 C CA . HIS A 1 82 ? -18.257 -12.219 15.155 1.00 94.12 82 HIS A CA 1
ATOM 586 C C . HIS A 1 82 ? -18.314 -11.286 13.930 1.00 94.12 82 HIS A C 1
ATOM 588 O O . HIS A 1 82 ? -18.269 -10.066 14.094 1.00 94.12 82 HIS A O 1
ATOM 594 N N . PRO A 1 83 ? -18.421 -11.815 12.695 1.00 93.06 83 PRO A N 1
ATOM 595 C CA . PRO A 1 83 ? -18.216 -11.024 11.478 1.00 93.06 83 PRO A CA 1
ATOM 596 C C . PRO A 1 83 ? -19.360 -10.066 11.117 1.00 93.06 83 PRO A C 1
ATOM 598 O O . PRO A 1 83 ? -19.136 -9.168 10.315 1.00 93.06 83 PRO A O 1
ATOM 601 N N . THR A 1 84 ? -20.573 -10.275 11.642 1.00 95.25 84 THR A N 1
ATOM 602 C CA . THR A 1 84 ? -21.778 -9.532 11.205 1.00 95.25 84 THR A CA 1
ATOM 603 C C . THR A 1 84 ? -22.673 -9.024 12.327 1.00 95.25 84 THR A C 1
ATOM 605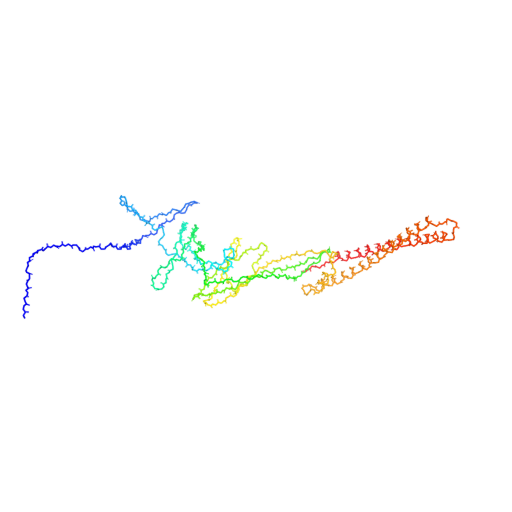 O O . THR A 1 84 ? -23.618 -8.300 12.050 1.00 95.25 84 THR A O 1
ATOM 608 N N . HIS A 1 85 ? -22.427 -9.407 13.578 1.00 95.31 85 HIS A N 1
ATOM 609 C CA . HIS A 1 85 ? -23.318 -9.087 14.695 1.00 95.31 85 HIS A CA 1
ATOM 610 C C . HIS A 1 85 ? -22.470 -8.648 15.883 1.00 95.31 85 HIS A C 1
ATOM 612 O O . HIS A 1 85 ? -21.447 -9.286 16.149 1.00 95.31 85 HIS A O 1
ATOM 618 N N . PRO A 1 86 ? -22.848 -7.572 16.586 1.00 96.38 86 PRO A N 1
ATOM 619 C CA . PRO A 1 86 ? -22.167 -7.177 17.800 1.00 96.38 86 PRO A CA 1
ATOM 620 C C . PRO A 1 86 ? -22.537 -8.099 18.962 1.00 96.38 86 PRO A C 1
ATOM 622 O O . PRO A 1 86 ? -23.546 -8.805 18.953 1.00 96.38 86 PRO A O 1
ATOM 625 N N . LEU A 1 87 ? -21.715 -8.061 20.001 1.00 95.56 87 LEU A N 1
ATOM 626 C CA . LEU A 1 87 ? -22.048 -8.640 21.289 1.00 95.56 87 LEU A CA 1
ATOM 627 C C . LEU A 1 87 ? -22.882 -7.635 22.086 1.00 95.56 87 LEU A C 1
ATOM 629 O O . LEU A 1 87 ? -22.534 -6.459 22.163 1.00 95.56 87 LEU A O 1
ATOM 633 N N . ALA A 1 88 ? -23.966 -8.094 22.697 1.00 94.25 88 ALA A N 1
ATOM 634 C CA . ALA A 1 88 ? -24.641 -7.352 23.744 1.00 94.25 88 ALA A CA 1
ATOM 635 C C . ALA A 1 88 ? -23.717 -7.285 24.967 1.00 94.25 88 ALA A C 1
ATOM 637 O O . ALA A 1 88 ? -23.242 -8.317 25.463 1.00 94.25 88 ALA A O 1
ATOM 638 N N . SER A 1 89 ? -23.456 -6.066 25.433 1.00 94.81 89 SER A N 1
ATOM 639 C CA . SER A 1 89 ? -22.473 -5.803 26.473 1.00 94.81 89 SER A CA 1
ATOM 640 C C . SER A 1 89 ? -22.942 -4.719 27.446 1.00 94.81 89 SER A C 1
ATOM 642 O O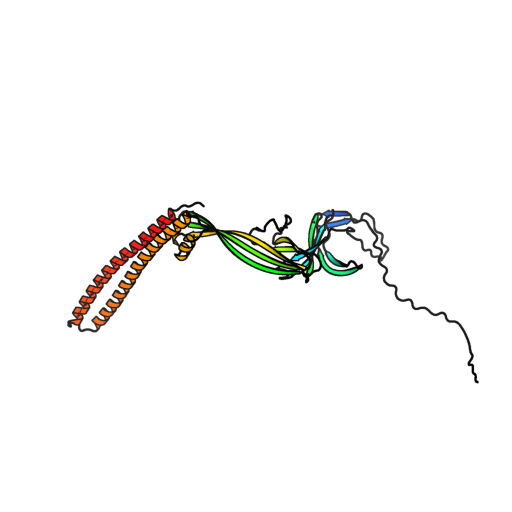 . SER A 1 89 ? -23.855 -3.942 27.173 1.00 94.81 89 SER A O 1
ATOM 644 N N . ILE A 1 90 ? -22.296 -4.654 28.607 1.00 93.25 90 ILE A N 1
ATOM 645 C CA . ILE A 1 90 ? -22.458 -3.570 29.576 1.00 93.25 90 ILE A CA 1
ATOM 646 C C . ILE A 1 90 ? -21.098 -2.933 29.841 1.00 93.25 90 ILE A C 1
ATOM 648 O O . ILE A 1 90 ? -20.144 -3.634 30.181 1.00 93.25 90 ILE A O 1
ATOM 652 N N . LYS A 1 91 ? -21.004 -1.607 29.716 1.00 93.38 91 LYS A N 1
ATOM 653 C CA . LYS A 1 91 ? -19.882 -0.821 30.235 1.00 93.38 91 LYS A CA 1
ATOM 654 C C . LYS A 1 91 ? -20.150 -0.543 31.713 1.00 93.38 91 LYS A C 1
ATOM 656 O O . LYS A 1 91 ? -21.045 0.223 32.054 1.00 93.38 91 LYS A O 1
ATOM 661 N N . LEU A 1 92 ? -19.404 -1.224 32.576 1.00 93.31 92 LEU A N 1
ATOM 662 C CA . LEU A 1 92 ? -19.456 -1.082 34.027 1.00 93.31 92 LEU A CA 1
ATOM 663 C C . LEU A 1 92 ? -18.347 -0.127 34.476 1.00 93.31 92 LEU A C 1
ATOM 665 O O . LEU A 1 92 ? -17.179 -0.363 34.156 1.00 93.31 92 LEU A O 1
ATOM 669 N N . THR A 1 93 ? -18.699 0.900 35.245 1.00 93.38 93 THR A N 1
ATOM 670 C CA . THR A 1 93 ? -17.746 1.881 35.782 1.00 93.38 93 THR A CA 1
ATOM 671 C C . THR A 1 93 ? -17.683 1.761 37.294 1.00 93.38 93 THR A C 1
ATOM 673 O O . THR A 1 93 ? -18.696 1.921 37.971 1.00 93.38 93 THR A O 1
ATOM 676 N N . ASN A 1 94 ? -16.499 1.501 37.849 1.00 91.75 94 ASN A N 1
ATOM 677 C CA . ASN A 1 94 ? -16.320 1.473 39.294 1.00 91.75 94 ASN A CA 1
ATOM 678 C C . ASN A 1 94 ? -16.059 2.884 39.826 1.00 91.75 94 ASN A C 1
ATOM 680 O O . ASN A 1 94 ? -14.926 3.301 40.017 1.00 91.75 94 ASN A O 1
ATOM 684 N N . ASP A 1 95 ? -17.131 3.606 40.104 1.00 90.88 95 ASP A N 1
ATOM 685 C CA . ASP A 1 95 ? -17.137 4.940 40.718 1.00 90.88 95 ASP A CA 1
ATOM 686 C C . ASP A 1 95 ? -16.952 4.932 42.253 1.00 90.88 95 ASP A C 1
ATOM 688 O O . ASP A 1 95 ? -17.196 5.937 42.915 1.00 90.88 95 ASP A O 1
ATOM 692 N N . GLY A 1 96 ? -16.576 3.793 42.840 1.00 85.44 96 GLY A N 1
ATOM 693 C CA . GLY A 1 96 ? -16.370 3.649 44.281 1.00 85.44 96 GLY A CA 1
ATOM 694 C C . GLY A 1 96 ? -14.912 3.833 44.691 1.00 85.44 96 GLY A C 1
ATOM 695 O O . GLY A 1 96 ? -14.029 3.995 43.857 1.00 85.44 96 GLY A O 1
ATOM 696 N N . GLU A 1 97 ? -14.657 3.742 45.995 1.00 82.12 97 GLU A N 1
ATOM 697 C CA . GLU A 1 97 ? -13.306 3.849 46.573 1.00 82.12 97 GLU A CA 1
ATOM 698 C C . GLU A 1 97 ? -12.557 2.503 46.613 1.00 82.12 97 GLU A C 1
ATOM 700 O O . GLU A 1 97 ? -11.348 2.467 46.820 1.00 82.12 97 GLU A O 1
ATOM 705 N N . ALA A 1 98 ? -13.277 1.396 46.408 1.00 82.62 98 ALA A N 1
ATOM 706 C CA . ALA A 1 98 ? -12.776 0.029 46.514 1.00 82.62 98 ALA A CA 1
ATOM 707 C C . ALA A 1 98 ? -12.743 -0.670 45.151 1.00 82.62 98 ALA A C 1
ATOM 709 O O . ALA A 1 98 ? -13.694 -0.560 44.373 1.00 82.62 98 ALA A O 1
ATOM 710 N N . SER A 1 99 ? -11.712 -1.474 44.896 1.00 84.44 99 SER A N 1
ATOM 711 C CA . SER A 1 99 ? -11.645 -2.367 43.733 1.00 84.44 99 SER A CA 1
ATOM 712 C C . SER A 1 99 ? -12.735 -3.449 43.780 1.00 84.44 99 SER A C 1
ATOM 714 O O . SER A 1 99 ? -12.909 -4.121 44.800 1.00 84.44 99 SER A O 1
ATOM 716 N N . LEU A 1 100 ? -13.460 -3.656 42.672 1.00 86.00 100 LEU A N 1
ATOM 717 C CA . LEU A 1 100 ? -14.415 -4.762 42.561 1.00 86.00 100 LEU A CA 1
ATOM 718 C C . LEU A 1 100 ? -13.658 -6.080 42.318 1.00 86.00 100 LEU A C 1
ATOM 720 O O . LEU A 1 100 ? -12.768 -6.128 41.456 1.00 86.00 100 LEU A O 1
ATOM 724 N N . PRO A 1 101 ? -14.007 -7.158 43.043 1.00 84.38 101 PRO A N 1
ATOM 725 C CA . PRO A 1 101 ? -13.351 -8.447 42.880 1.00 84.38 101 PRO A CA 1
ATOM 726 C C . PRO A 1 101 ? -13.697 -9.081 41.522 1.00 84.38 101 PRO A C 1
ATOM 728 O O . PRO A 1 101 ? -14.794 -8.863 41.000 1.00 84.38 101 PRO A O 1
ATOM 731 N N . PRO A 1 102 ? -12.794 -9.899 40.950 1.00 89.06 102 PRO A N 1
ATOM 732 C CA . PRO A 1 102 ? -13.110 -10.678 39.762 1.00 89.06 102 PRO A CA 1
ATOM 733 C C . PRO A 1 102 ? -14.171 -11.739 40.067 1.00 89.06 102 PRO A C 1
ATOM 735 O O . PRO A 1 102 ? -14.214 -12.292 41.167 1.00 89.06 102 PRO A O 1
ATOM 738 N N . GLY A 1 103 ? -14.993 -12.078 39.078 1.00 89.25 103 GLY A N 1
ATOM 739 C CA . GLY A 1 103 ? -16.039 -13.081 39.251 1.00 89.25 103 GLY A CA 1
ATOM 740 C C . GLY A 1 103 ? -16.923 -13.259 38.026 1.00 89.25 103 GLY A C 1
ATOM 741 O O . GLY A 1 103 ? -16.744 -12.599 37.006 1.00 89.25 103 GLY A O 1
ATOM 742 N N . VAL A 1 104 ? -17.885 -14.171 38.132 1.00 90.25 104 VAL A N 1
ATOM 743 C CA . VAL A 1 104 ? -18.954 -14.320 37.138 1.00 90.25 104 VAL A CA 1
ATOM 744 C C . VAL A 1 104 ? -20.078 -13.354 37.495 1.00 90.25 104 VAL A C 1
ATOM 746 O O . VAL A 1 104 ? -20.440 -13.215 38.662 1.00 90.25 104 VAL A O 1
ATOM 749 N N . VAL A 1 105 ? -20.611 -12.680 36.485 1.00 90.44 105 VAL A N 1
ATOM 750 C CA . VAL A 1 105 ? -21.719 -11.737 36.591 1.00 90.44 105 VAL A CA 1
ATOM 751 C C . VAL A 1 105 ? -22.893 -12.317 35.823 1.00 90.44 105 VAL A C 1
ATOM 753 O O . VAL A 1 105 ? -22.792 -12.531 34.620 1.00 90.44 105 VAL A O 1
ATOM 756 N N . THR A 1 106 ? -24.006 -12.536 36.510 1.00 89.25 106 THR A N 1
ATOM 757 C CA . THR A 1 106 ? -25.264 -12.984 35.906 1.00 89.25 106 THR A CA 1
ATOM 758 C C . THR A 1 106 ? -26.140 -11.767 35.654 1.00 89.25 106 THR A C 1
ATOM 760 O O . THR A 1 106 ? -26.472 -11.023 36.581 1.00 89.25 106 THR A O 1
ATOM 763 N N . LEU A 1 107 ? -26.490 -11.547 34.392 1.00 89.06 107 LEU A N 1
ATOM 764 C CA . LEU A 1 107 ? -27.252 -10.395 33.942 1.00 89.06 107 LEU A CA 1
ATOM 765 C C . LEU A 1 107 ? -28.720 -10.754 33.763 1.00 89.06 107 LEU A C 1
ATOM 767 O O . LEU A 1 107 ? -29.072 -11.794 33.203 1.00 89.06 107 LEU A O 1
ATOM 771 N N . TYR A 1 108 ? -29.573 -9.838 34.202 1.00 87.19 108 TYR A N 1
ATOM 772 C CA . TYR A 1 108 ? -31.012 -9.945 34.061 1.00 87.19 108 TYR A CA 1
ATOM 773 C C . TYR A 1 108 ? -31.556 -8.695 33.383 1.00 87.19 108 TYR A C 1
ATOM 775 O O . TYR A 1 108 ? -31.225 -7.580 33.787 1.00 87.19 108 TYR A O 1
ATOM 783 N N . ASP A 1 109 ? -32.406 -8.897 32.385 1.00 81.19 109 ASP A N 1
ATOM 784 C CA . ASP A 1 109 ? -33.183 -7.840 31.756 1.00 81.19 109 ASP A CA 1
ATOM 785 C C . ASP A 1 109 ? -34.519 -7.697 32.495 1.00 81.19 109 ASP A C 1
ATOM 787 O O . ASP A 1 109 ? -35.192 -8.690 32.793 1.00 81.19 109 ASP A O 1
ATOM 791 N N . ARG A 1 110 ? -34.884 -6.464 32.841 1.00 76.75 110 ARG A N 1
ATOM 792 C CA . ARG A 1 110 ? -36.156 -6.159 33.499 1.00 76.75 110 ARG A CA 1
ATOM 793 C C . ARG A 1 110 ? -37.029 -5.412 32.518 1.00 76.75 110 ARG A C 1
ATOM 795 O O . ARG A 1 110 ? -36.821 -4.223 32.291 1.00 76.75 110 ARG A O 1
ATOM 802 N N . ASP A 1 111 ? -38.052 -6.091 32.019 1.00 67.50 111 ASP A N 1
ATOM 803 C CA . ASP A 1 111 ? -39.094 -5.408 31.269 1.00 67.50 111 ASP A CA 1
ATOM 804 C C . ASP A 1 111 ? -39.980 -4.593 32.232 1.00 67.50 111 ASP A C 1
ATOM 806 O O . ASP A 1 111 ? -40.188 -4.940 33.402 1.00 67.50 111 ASP A O 1
ATOM 810 N N . SER A 1 112 ? -40.532 -3.505 31.707 1.00 59.03 112 SER A N 1
ATOM 811 C CA . SER A 1 112 ? -41.513 -2.596 32.303 1.00 59.03 112 SER A CA 1
ATOM 812 C C . SER A 1 112 ? -42.698 -3.290 33.005 1.00 59.03 112 SER A C 1
ATOM 814 O O . SER A 1 112 ? -43.322 -2.699 33.886 1.00 59.03 112 SER A O 1
ATOM 816 N N . GLY A 1 113 ? -42.975 -4.559 32.678 1.00 58.97 113 GLY A N 1
ATOM 817 C CA . GLY A 1 113 ? -44.015 -5.406 33.274 1.00 58.97 113 GLY A CA 1
ATOM 818 C C . GLY A 1 113 ? -43.616 -6.242 34.503 1.00 58.97 113 GLY A C 1
ATOM 819 O O . GLY A 1 113 ? -44.360 -7.151 34.856 1.00 58.97 113 GLY A O 1
ATOM 820 N N . GLN A 1 114 ? -42.476 -5.975 35.156 1.00 61.19 114 GLN A N 1
ATOM 821 C CA . GLN A 1 114 ? -41.934 -6.727 36.315 1.00 61.19 114 GLN A CA 1
ATOM 822 C C . GLN A 1 114 ? -41.409 -8.147 36.024 1.00 61.19 114 GLN A C 1
ATOM 824 O O . GLN A 1 114 ? -40.967 -8.835 36.948 1.00 61.19 114 GLN A O 1
ATOM 829 N N . ALA A 1 115 ? -41.397 -8.592 34.766 1.00 68.50 115 ALA A N 1
ATOM 830 C CA . ALA A 1 115 ? -40.738 -9.838 34.389 1.00 68.50 115 ALA A CA 1
ATOM 831 C C . ALA A 1 115 ? -39.211 -9.649 34.399 1.00 68.50 115 ALA A C 1
ATOM 833 O O . ALA A 1 115 ? -38.680 -8.744 33.754 1.00 68.50 115 ALA A O 1
ATOM 834 N N . VAL A 1 116 ? -38.513 -10.504 35.151 1.00 78.75 116 VAL A N 1
ATOM 835 C CA . VAL A 1 116 ? -37.047 -10.561 35.194 1.00 78.75 116 VAL A CA 1
ATOM 836 C C . VAL A 1 116 ? -36.610 -11.712 34.295 1.00 78.75 116 VAL A C 1
ATOM 838 O O . VAL A 1 116 ? -36.793 -12.876 34.649 1.00 78.75 116 VAL A O 1
ATOM 841 N N . ASN A 1 117 ? -36.052 -11.391 33.134 1.00 82.44 117 ASN A N 1
ATOM 842 C CA . ASN A 1 117 ? -35.556 -12.376 32.182 1.00 82.44 117 ASN A CA 1
ATOM 843 C C . ASN A 1 117 ? -34.049 -12.537 32.351 1.00 82.44 117 ASN A C 1
ATOM 845 O O . ASN A 1 117 ? -33.323 -11.558 32.505 1.00 82.44 117 ASN A O 1
ATOM 849 N N . PHE A 1 118 ? -33.560 -13.772 32.313 1.00 85.25 118 PHE A N 1
ATOM 850 C CA . PHE A 1 118 ? -32.123 -14.016 32.252 1.00 85.25 118 PHE A CA 1
ATOM 851 C C . PHE A 1 118 ? -31.586 -13.538 30.898 1.00 85.25 118 PHE A C 1
ATOM 853 O O . PHE A 1 118 ? -32.056 -13.990 29.854 1.00 85.25 118 PHE A O 1
ATOM 860 N N . ALA A 1 119 ? -30.625 -12.614 30.925 1.00 85.75 119 ALA A N 1
ATOM 861 C CA . ALA A 1 119 ? -30.018 -12.045 29.725 1.00 85.75 119 ALA A CA 1
ATOM 862 C C . ALA A 1 119 ? -28.748 -12.801 29.312 1.00 85.75 119 ALA A C 1
ATOM 864 O O . ALA A 1 119 ? -28.487 -12.965 28.121 1.00 85.75 119 ALA A O 1
ATOM 865 N N . GLY A 1 120 ? -27.960 -13.262 30.286 1.00 88.25 120 GLY A N 1
ATOM 866 C CA . GLY A 1 120 ? -26.714 -13.983 30.045 1.00 88.25 120 GLY A CA 1
ATOM 867 C C . GLY A 1 120 ? -25.761 -13.927 31.232 1.00 88.25 120 GLY A C 1
ATOM 868 O O . GLY A 1 120 ? -26.026 -13.263 32.232 1.00 88.25 120 GLY A O 1
ATOM 869 N N . ASP A 1 121 ? -24.624 -14.596 31.089 1.00 91.44 121 ASP A N 1
ATOM 870 C CA . ASP A 1 121 ? -23.514 -14.521 32.034 1.00 91.44 121 ASP A CA 1
ATOM 871 C C . ASP A 1 121 ? -22.316 -13.833 31.370 1.00 91.44 121 ASP A C 1
ATOM 873 O O . ASP A 1 121 ? -22.061 -13.999 30.177 1.00 91.44 121 ASP A O 1
ATOM 877 N N . ALA A 1 122 ? -21.557 -13.074 32.153 1.00 92.50 122 ALA A N 1
ATOM 878 C CA . ALA A 1 122 ? -20.301 -12.459 31.750 1.00 92.50 122 ALA A CA 1
ATOM 879 C C . ALA A 1 122 ? -19.221 -12.705 32.805 1.00 92.50 122 ALA A C 1
ATOM 881 O O . ALA A 1 122 ? -19.505 -13.025 33.958 1.00 92.50 122 ALA A O 1
ATOM 882 N N . GLN A 1 123 ? -17.961 -12.520 32.427 1.00 91.44 123 GLN A N 1
ATOM 883 C CA . GLN A 1 123 ? -16.837 -12.608 33.353 1.00 91.44 123 GLN A CA 1
ATOM 884 C C . GLN A 1 123 ? -16.276 -11.215 33.638 1.00 91.44 123 GLN A C 1
ATOM 886 O O . GLN A 1 123 ? -15.845 -10.512 32.726 1.00 91.44 123 GLN A O 1
ATOM 891 N N . LEU A 1 124 ? -16.253 -10.832 34.912 1.00 90.56 124 LEU A N 1
ATOM 892 C CA . LEU A 1 124 ? -15.624 -9.614 35.403 1.00 90.56 124 LEU A CA 1
ATOM 893 C C . LEU A 1 124 ? -14.180 -9.915 35.817 1.00 90.56 124 LEU A C 1
ATOM 895 O O . LEU A 1 124 ? -13.923 -10.717 36.715 1.00 90.56 124 LEU A O 1
ATOM 899 N N . SER A 1 125 ? -13.235 -9.245 35.166 1.00 89.06 125 SER A N 1
ATOM 900 C CA . SER A 1 125 ? -11.847 -9.138 35.630 1.00 89.06 125 SER A CA 1
ATOM 901 C C . SER A 1 125 ? -11.749 -8.155 36.804 1.00 89.06 125 SER A C 1
ATOM 903 O O . SER A 1 125 ? -12.660 -7.340 36.962 1.00 89.06 125 SER A O 1
ATOM 905 N N . PRO A 1 126 ? -10.659 -8.161 37.600 1.00 88.06 126 PRO A N 1
ATOM 906 C CA . PRO A 1 126 ? -10.495 -7.189 38.679 1.00 88.06 126 PRO A CA 1
ATOM 907 C C . PRO A 1 1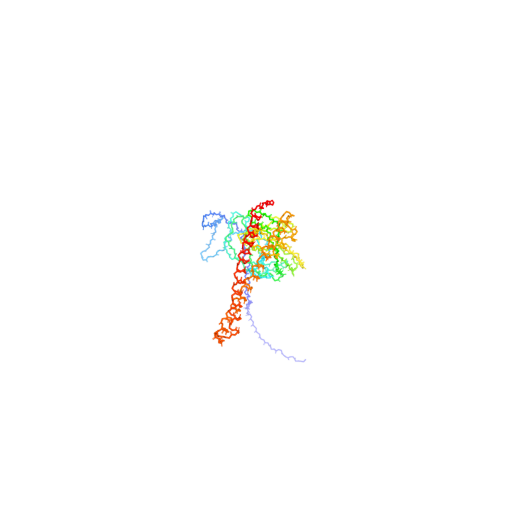26 ? -10.687 -5.766 38.148 1.00 88.06 126 PRO A C 1
ATOM 909 O O . PRO A 1 126 ? -10.102 -5.403 37.119 1.00 88.06 126 PRO A O 1
ATOM 912 N N . LEU A 1 127 ? -11.536 -4.990 38.821 1.00 89.88 127 LEU A N 1
ATOM 913 C CA . LEU A 1 127 ? -11.928 -3.659 38.371 1.00 89.88 127 LEU A CA 1
ATOM 914 C C . LEU A 1 127 ? -11.565 -2.616 39.437 1.00 89.88 127 LEU A C 1
ATOM 916 O O . LEU A 1 127 ? -12.324 -2.443 40.393 1.00 89.88 127 LEU A O 1
ATOM 920 N N . PRO A 1 128 ? -10.411 -1.937 39.289 1.00 90.62 128 PRO A N 1
ATOM 921 C CA . PRO A 1 128 ? -9.959 -0.914 40.223 1.00 90.62 128 PRO A CA 1
ATOM 922 C C . PRO A 1 128 ? -10.945 0.238 40.408 1.00 90.62 128 PRO A C 1
ATOM 924 O O . PRO A 1 128 ? -11.812 0.465 39.562 1.00 90.62 128 PRO A O 1
ATOM 927 N N . ALA A 1 129 ? -10.810 0.966 41.514 1.00 89.44 129 ALA A N 1
ATOM 928 C CA . ALA A 1 129 ? -11.523 2.224 41.722 1.00 89.44 129 ALA A CA 1
ATOM 929 C C . ALA A 1 129 ? -11.195 3.229 40.599 1.00 89.44 129 ALA A C 1
ATOM 931 O O . ALA A 1 129 ? -10.032 3.415 40.244 1.00 89.44 129 ALA A O 1
ATOM 932 N N . GLY A 1 130 ? -12.220 3.858 40.025 1.00 89.62 130 GLY A N 1
ATOM 933 C CA . GLY A 1 130 ? -12.122 4.801 38.906 1.00 89.62 130 GLY A CA 1
ATOM 934 C C . GLY A 1 130 ? -12.058 4.169 37.508 1.00 89.62 130 GLY A C 1
ATOM 935 O O . GLY A 1 130 ? -12.255 4.876 36.520 1.00 89.62 130 GLY A O 1
ATOM 936 N N . ASP A 1 131 ? -11.833 2.857 37.395 1.00 90.75 131 ASP A N 1
ATOM 937 C CA . ASP A 1 131 ? -11.712 2.172 36.104 1.00 90.75 131 ASP A CA 1
ATOM 938 C C . ASP A 1 131 ? -13.082 1.765 35.523 1.00 90.75 131 ASP A C 1
ATOM 940 O O . ASP A 1 131 ? -14.093 1.641 36.221 1.00 90.75 131 ASP A O 1
ATOM 944 N N . SER A 1 132 ? -13.107 1.492 34.212 1.00 91.56 132 SER A N 1
ATOM 945 C CA . SER A 1 132 ? -14.269 0.939 33.499 1.00 91.56 132 SER A CA 1
ATOM 946 C C . SER A 1 132 ? -13.932 -0.358 32.760 1.00 91.56 132 SER A C 1
ATOM 948 O O . SER A 1 132 ? -12.812 -0.550 32.265 1.00 91.56 132 SER A O 1
ATOM 950 N N . ARG A 1 133 ? -14.909 -1.266 32.649 1.00 91.75 133 ARG A N 1
ATOM 951 C CA . ARG A 1 133 ? -14.788 -2.528 31.899 1.00 91.75 133 ARG A CA 1
ATOM 952 C C . ARG A 1 133 ? -16.042 -2.813 31.089 1.00 91.75 133 ARG A C 1
ATOM 954 O O . ARG A 1 133 ? -17.154 -2.584 31.548 1.00 91.75 133 ARG A O 1
ATOM 961 N N . ILE A 1 134 ? -15.840 -3.349 29.890 1.00 93.12 134 ILE A N 1
ATOM 962 C CA . ILE A 1 134 ? -16.920 -3.822 29.026 1.00 93.12 134 ILE A CA 1
ATOM 963 C C . ILE A 1 134 ? -17.098 -5.319 29.269 1.00 93.12 134 ILE A C 1
ATOM 965 O O . ILE A 1 134 ? -16.150 -6.090 29.122 1.00 93.12 134 ILE A O 1
ATOM 969 N N . LEU A 1 135 ? -18.312 -5.713 29.638 1.00 93.81 135 LEU A N 1
ATOM 970 C CA . LEU A 1 135 ? -18.712 -7.087 29.907 1.00 93.81 135 LEU A CA 1
ATOM 971 C C . LEU A 1 135 ? -19.675 -7.535 28.813 1.00 93.81 135 LEU A C 1
ATOM 973 O O . LEU A 1 135 ? -20.802 -7.054 28.759 1.00 93.81 135 LEU A O 1
ATOM 977 N N . SER A 1 136 ? -19.232 -8.429 27.936 1.00 93.94 136 SER A N 1
ATOM 978 C CA . SER A 1 136 ? -20.066 -8.985 26.863 1.00 93.94 136 SER A CA 1
ATOM 979 C C . SER A 1 136 ? -20.722 -10.280 27.328 1.00 93.94 136 SER A C 1
ATOM 981 O O . SER A 1 136 ? -20.042 -11.103 27.938 1.00 93.94 136 SER A O 1
ATOM 983 N N . PHE A 1 137 ? -22.013 -10.461 27.045 1.00 92.56 137 PHE A N 1
ATOM 984 C CA . PHE A 1 137 ? -22.797 -11.575 27.601 1.00 92.56 137 PHE A CA 1
ATOM 985 C C . PHE A 1 137 ? -23.628 -12.355 26.576 1.00 92.56 137 PHE A C 1
ATOM 987 O O . PHE A 1 137 ? -23.945 -13.518 26.812 1.00 92.56 137 PHE A O 1
ATOM 994 N N . ALA A 1 138 ? -23.978 -11.756 25.437 1.00 91.94 138 ALA A N 1
ATOM 995 C CA . ALA A 1 138 ? -24.752 -12.425 24.392 1.00 91.94 138 ALA A CA 1
ATOM 996 C C . ALA A 1 138 ? -24.430 -11.855 23.006 1.00 91.94 138 ALA A C 1
ATOM 998 O O . ALA A 1 138 ? -23.786 -10.818 22.893 1.00 91.94 138 ALA A O 1
ATOM 999 N N . LEU A 1 139 ? -24.884 -12.523 21.945 1.00 93.06 139 LEU A N 1
ATOM 1000 C CA . LEU A 1 139 ? -24.859 -11.984 20.583 1.00 93.06 139 LEU A CA 1
ATOM 1001 C C . LEU A 1 139 ? -26.139 -11.171 20.339 1.00 93.06 139 LEU A C 1
ATOM 1003 O O . LEU A 1 139 ? -27.234 -11.700 20.534 1.00 93.06 139 LEU A O 1
ATOM 1007 N N . ASP A 1 140 ? -26.026 -9.917 19.902 1.00 93.12 140 ASP A N 1
ATOM 1008 C CA . ASP A 1 140 ? -27.193 -9.094 19.566 1.00 93.12 140 ASP A CA 1
ATOM 1009 C C . ASP A 1 140 ? -27.634 -9.359 18.121 1.00 93.12 140 ASP A C 1
ATOM 1011 O O . ASP A 1 140 ? -27.073 -8.829 17.165 1.00 93.12 140 ASP A O 1
ATOM 1015 N N . GLN A 1 141 ? -28.664 -10.190 17.961 1.00 92.69 141 GLN A N 1
ATOM 1016 C CA . GLN A 1 141 ? -29.220 -10.540 16.649 1.00 92.69 141 GLN A CA 1
ATOM 1017 C C . GLN A 1 141 ? -30.077 -9.427 16.032 1.00 92.69 141 GLN A C 1
ATOM 1019 O O . GLN A 1 141 ? -30.423 -9.514 14.857 1.00 92.69 141 GLN A O 1
ATOM 1024 N N . LYS A 1 142 ? -30.443 -8.395 16.804 1.00 92.88 142 LYS A N 1
ATOM 1025 C CA . LYS A 1 142 ? -31.247 -7.275 16.296 1.00 92.88 142 LYS A CA 1
ATOM 1026 C C . LYS A 1 142 ? -30.396 -6.255 15.543 1.00 92.88 142 LYS A C 1
ATOM 1028 O O . LYS A 1 142 ? -30.958 -5.421 14.847 1.00 92.88 142 LYS A O 1
ATOM 1033 N N . VAL A 1 143 ? -29.069 -6.325 15.659 1.00 95.25 143 VAL A N 1
ATOM 1034 C CA . VAL A 1 143 ? -28.147 -5.422 14.967 1.00 95.25 143 VAL A CA 1
ATOM 1035 C C . VAL A 1 143 ? -27.268 -6.216 14.011 1.00 95.25 143 VAL A C 1
ATOM 1037 O O . VAL A 1 143 ? -26.591 -7.156 14.428 1.00 95.25 143 VAL A O 1
ATOM 1040 N N . SER A 1 144 ? -27.252 -5.835 12.738 1.00 96.06 144 SER A N 1
ATOM 1041 C CA . SER A 1 144 ? -26.326 -6.360 11.729 1.00 96.06 144 SER A CA 1
ATOM 1042 C C . SER A 1 144 ? -25.298 -5.304 11.346 1.00 96.06 144 SER A C 1
ATOM 1044 O O . SER A 1 144 ? -25.575 -4.109 11.333 1.00 96.06 144 SER A O 1
ATOM 1046 N N . VAL A 1 145 ? -24.086 -5.749 11.029 1.00 96.38 145 VAL A N 1
ATOM 1047 C CA . VAL A 1 145 ? -23.019 -4.899 10.508 1.00 96.38 145 VAL A CA 1
ATOM 1048 C C . VAL A 1 145 ? -22.475 -5.514 9.231 1.00 96.38 145 VAL A C 1
ATOM 1050 O O . VAL A 1 145 ? -21.967 -6.637 9.229 1.00 96.38 145 VAL A O 1
ATOM 1053 N N . VAL A 1 146 ? -22.526 -4.748 8.149 1.00 96.38 146 VAL A N 1
ATOM 1054 C CA . VAL A 1 146 ? -21.838 -5.057 6.899 1.00 96.38 146 VAL A CA 1
ATOM 1055 C C . VAL A 1 146 ? -20.569 -4.223 6.840 1.00 96.38 146 VAL A C 1
ATOM 1057 O O . VAL A 1 146 ? -20.595 -3.008 7.012 1.00 96.38 146 VAL A O 1
ATOM 1060 N N . LYS A 1 147 ? -19.435 -4.888 6.613 1.00 93.81 147 LYS A N 1
ATOM 1061 C CA . LYS A 1 147 ? -18.122 -4.251 6.524 1.00 93.81 147 LYS A CA 1
ATOM 1062 C C . LYS A 1 147 ? -17.597 -4.339 5.097 1.00 93.81 147 LYS A C 1
ATOM 1064 O O . LYS A 1 147 ? -17.404 -5.439 4.580 1.00 93.81 147 LYS A O 1
ATOM 1069 N N . THR A 1 148 ? -17.261 -3.199 4.510 1.00 94.94 148 THR A N 1
ATOM 1070 C CA . THR A 1 148 ? -16.530 -3.126 3.239 1.00 94.94 148 THR A CA 1
ATOM 1071 C C . THR A 1 148 ? -15.219 -2.386 3.433 1.00 94.94 148 THR A C 1
ATOM 1073 O O . THR A 1 148 ? -15.165 -1.387 4.146 1.00 94.94 148 THR A O 1
ATOM 1076 N N . ASN A 1 149 ? -14.158 -2.871 2.792 1.00 93.38 149 ASN A N 1
ATOM 1077 C CA . ASN A 1 149 ? -12.861 -2.206 2.808 1.00 93.38 149 ASN A CA 1
ATOM 1078 C C . ASN A 1 149 ? -12.553 -1.692 1.410 1.00 93.38 149 ASN A C 1
ATOM 1080 O O . ASN A 1 149 ? -12.706 -2.427 0.435 1.00 93.38 149 ASN A O 1
ATOM 1084 N N . ASP A 1 150 ? -12.067 -0.467 1.351 1.00 93.75 150 ASP A N 1
ATOM 1085 C CA . ASP A 1 150 ? -11.517 0.156 0.167 1.00 93.75 150 ASP A CA 1
ATOM 1086 C C . ASP A 1 150 ? -10.105 0.659 0.476 1.00 93.75 150 ASP A C 1
ATOM 1088 O O . ASP A 1 150 ? -9.770 1.008 1.613 1.00 93.75 150 ASP A O 1
ATOM 1092 N N . PHE A 1 151 ? -9.258 0.650 -0.541 1.00 92.12 151 PHE A N 1
ATOM 1093 C CA . PHE A 1 151 ? -7.875 1.070 -0.439 1.00 92.12 151 PHE A CA 1
ATOM 1094 C C . PHE A 1 151 ? -7.566 2.025 -1.582 1.00 92.12 151 PHE A C 1
ATOM 1096 O O . PHE A 1 151 ? -7.581 1.650 -2.754 1.00 92.12 151 PHE A O 1
ATOM 1103 N N . GLU A 1 152 ? -7.227 3.255 -1.220 1.00 90.06 152 GLU A N 1
ATOM 1104 C CA . GLU A 1 152 ? -6.811 4.283 -2.159 1.00 90.06 152 GLU A CA 1
ATOM 1105 C C . GLU A 1 152 ? -5.335 4.609 -1.933 1.00 90.06 152 GLU A C 1
ATOM 1107 O O . GLU A 1 152 ? -4.880 4.834 -0.811 1.00 90.06 152 GLU A O 1
ATOM 1112 N N . GLU A 1 153 ? -4.578 4.696 -3.023 1.00 87.25 153 GLU A N 1
ATOM 1113 C CA . GLU A 1 153 ? -3.233 5.250 -3.002 1.00 87.25 153 GLU A CA 1
ATOM 1114 C C . GLU A 1 153 ? -3.221 6.604 -3.712 1.00 87.25 153 GLU A C 1
ATOM 1116 O O . GLU A 1 153 ? -3.482 6.703 -4.913 1.00 87.25 153 GLU A O 1
ATOM 1121 N N . ARG A 1 154 ? -2.875 7.661 -2.972 1.00 85.56 154 ARG A N 1
ATOM 1122 C CA . ARG A 1 154 ? -2.806 9.024 -3.490 1.00 85.56 154 ARG A CA 1
ATOM 1123 C C . ARG A 1 154 ? -1.372 9.527 -3.501 1.00 85.56 154 ARG A C 1
ATOM 1125 O O . ARG A 1 154 ? -0.723 9.654 -2.467 1.00 85.56 154 ARG A O 1
ATOM 1132 N N . ARG A 1 155 ? -0.875 9.889 -4.681 1.00 84.00 155 ARG A N 1
ATOM 1133 C CA . ARG A 1 155 ? 0.424 10.562 -4.827 1.00 84.00 155 ARG A CA 1
ATOM 1134 C C . ARG A 1 155 ? 0.278 12.015 -4.386 1.00 84.00 155 ARG A C 1
ATOM 1136 O O . ARG A 1 155 ? -0.585 12.707 -4.915 1.00 84.00 155 ARG A O 1
ATOM 1143 N N . ILE A 1 156 ? 1.100 12.470 -3.446 1.00 84.06 156 ILE A N 1
ATOM 1144 C CA . ILE A 1 156 ? 1.025 13.839 -2.907 1.00 84.06 156 ILE A CA 1
ATOM 1145 C C . ILE A 1 156 ? 1.988 14.770 -3.637 1.00 84.06 156 ILE A C 1
ATOM 1147 O O . ILE A 1 156 ? 1.661 15.921 -3.891 1.00 84.06 156 ILE A O 1
ATOM 1151 N N . GLY A 1 157 ? 3.177 14.270 -3.953 1.00 87.19 157 GLY A N 1
ATOM 1152 C CA . GLY A 1 157 ? 4.269 15.059 -4.503 1.00 87.19 157 GLY A CA 1
ATOM 1153 C C . GLY A 1 157 ? 5.565 14.269 -4.416 1.00 87.19 157 GLY A C 1
ATOM 1154 O O . GLY A 1 157 ? 5.549 13.084 -4.090 1.00 87.19 157 GLY A O 1
ATOM 1155 N N . GLY A 1 158 ? 6.699 14.898 -4.681 1.00 91.50 158 GLY A N 1
ATOM 1156 C CA . GLY A 1 158 ? 7.983 14.227 -4.538 1.00 91.50 158 GLY A CA 1
ATOM 1157 C C . GLY A 1 158 ? 9.153 15.186 -4.613 1.00 91.50 158 GLY A C 1
ATOM 1158 O O . GLY A 1 158 ? 8.972 16.374 -4.852 1.00 91.50 158 GLY A O 1
ATOM 1159 N N . THR A 1 159 ? 10.348 14.655 -4.404 1.00 94.06 159 THR A N 1
ATOM 1160 C CA . THR A 1 159 ? 11.611 15.388 -4.512 1.00 94.06 159 THR A CA 1
ATOM 1161 C C . THR A 1 159 ? 12.565 14.623 -5.413 1.00 94.06 159 THR A C 1
ATOM 1163 O O . THR A 1 159 ? 12.509 13.395 -5.481 1.00 94.06 159 THR A O 1
ATOM 1166 N N . ILE A 1 160 ? 13.443 15.329 -6.119 1.00 94.81 160 ILE A N 1
ATOM 1167 C CA . ILE A 1 160 ? 14.507 14.721 -6.921 1.00 94.81 160 ILE A CA 1
ATOM 1168 C C . ILE A 1 160 ? 15.840 15.184 -6.359 1.00 94.81 160 ILE A C 1
ATOM 1170 O O . ILE A 1 160 ? 16.091 16.381 -6.286 1.00 94.81 160 ILE A O 1
ATOM 1174 N N . ILE A 1 161 ? 16.696 14.252 -5.948 1.00 93.56 161 ILE A N 1
ATOM 1175 C CA . ILE A 1 161 ? 18.026 14.564 -5.420 1.00 93.56 161 ILE A CA 1
ATOM 1176 C C . ILE A 1 161 ? 19.017 13.548 -5.981 1.00 93.56 161 ILE A C 1
ATOM 1178 O O . ILE A 1 161 ? 18.842 12.346 -5.795 1.00 93.56 161 ILE A O 1
ATOM 1182 N N . ASP A 1 162 ? 20.060 14.033 -6.655 1.00 88.81 162 ASP A N 1
ATOM 1183 C CA . ASP A 1 162 ? 21.211 13.242 -7.107 1.00 88.81 162 ASP A CA 1
ATOM 1184 C C . ASP A 1 162 ? 20.822 11.981 -7.915 1.00 88.81 162 ASP A C 1
ATOM 1186 O O . ASP A 1 162 ? 21.361 10.891 -7.717 1.00 88.81 162 ASP A O 1
ATOM 1190 N N . GLY A 1 163 ? 19.868 12.117 -8.842 1.00 91.06 163 GLY A N 1
ATOM 1191 C CA . GLY A 1 163 ? 19.394 11.018 -9.696 1.00 91.06 163 GLY A CA 1
ATOM 1192 C C . GLY A 1 163 ? 18.336 10.111 -9.065 1.00 91.06 163 GLY A C 1
ATOM 1193 O O . GLY A 1 163 ? 17.937 9.119 -9.677 1.00 91.06 163 GLY A O 1
ATOM 1194 N N . ILE A 1 164 ? 17.861 10.446 -7.866 1.00 94.62 164 ILE A N 1
ATOM 1195 C CA . ILE A 1 164 ? 16.842 9.692 -7.141 1.00 94.62 164 ILE A CA 1
ATOM 1196 C C . ILE A 1 164 ? 15.574 10.529 -7.023 1.00 94.62 164 ILE A C 1
ATOM 1198 O O . ILE A 1 164 ? 15.602 11.631 -6.481 1.00 94.62 164 ILE A O 1
ATOM 1202 N N . PHE A 1 165 ? 14.453 9.971 -7.466 1.00 95.19 165 PHE A N 1
ATOM 1203 C CA . PHE A 1 165 ? 13.126 10.516 -7.232 1.00 95.19 165 PHE A CA 1
ATOM 1204 C C . PHE A 1 165 ? 12.497 9.870 -5.995 1.00 95.19 165 PHE A C 1
ATOM 1206 O O . PHE A 1 165 ? 12.226 8.668 -5.977 1.00 95.19 165 PHE A O 1
ATOM 1213 N N . ASN A 1 166 ? 12.258 10.675 -4.963 1.00 94.88 166 ASN A N 1
ATOM 1214 C CA . ASN A 1 166 ? 11.496 10.294 -3.782 1.00 94.88 166 ASN A CA 1
ATOM 1215 C C . ASN A 1 166 ? 10.047 10.733 -3.981 1.00 94.88 166 ASN A C 1
ATOM 1217 O O . ASN A 1 166 ? 9.728 11.916 -3.880 1.00 94.88 166 ASN A O 1
ATOM 1221 N N . LEU A 1 167 ? 9.169 9.783 -4.273 1.00 94.12 167 LEU A N 1
ATOM 1222 C CA . LEU A 1 167 ? 7.741 10.019 -4.410 1.00 94.12 167 LEU A CA 1
ATOM 1223 C C . LEU A 1 167 ? 7.072 9.877 -3.042 1.00 94.12 167 LEU A C 1
ATOM 1225 O O . LEU A 1 167 ? 7.102 8.806 -2.437 1.00 94.12 167 LEU A O 1
ATOM 1229 N N . ASN A 1 168 ? 6.431 10.943 -2.580 1.00 92.44 168 ASN A N 1
ATOM 1230 C CA . ASN A 1 168 ? 5.596 10.925 -1.391 1.00 92.44 168 ASN A CA 1
ATOM 1231 C C . ASN A 1 168 ? 4.186 10.477 -1.775 1.00 92.44 168 ASN A C 1
ATOM 1233 O O . ASN A 1 168 ? 3.488 11.091 -2.591 1.00 92.44 168 ASN A O 1
ATOM 1237 N N . VAL A 1 169 ? 3.774 9.387 -1.155 1.00 92.12 169 VAL A N 1
ATOM 1238 C CA . VAL A 1 169 ? 2.507 8.713 -1.365 1.00 92.12 169 VAL A CA 1
ATOM 1239 C C . VAL A 1 169 ? 1.768 8.686 -0.037 1.00 92.12 169 VAL A C 1
ATOM 1241 O O . VAL A 1 169 ? 2.358 8.448 1.010 1.00 92.12 169 VAL A O 1
ATOM 1244 N N . LYS A 1 170 ? 0.464 8.919 -0.064 1.00 92.06 170 LYS A N 1
ATOM 1245 C CA . LYS A 1 170 ? -0.425 8.694 1.068 1.00 92.06 170 LYS A CA 1
ATOM 1246 C C . LYS A 1 170 ? -1.344 7.548 0.718 1.00 92.06 170 LYS A C 1
ATOM 1248 O O . LYS A 1 170 ? -2.069 7.609 -0.272 1.00 92.06 170 LYS A O 1
ATOM 1253 N N . GLN A 1 171 ? -1.275 6.501 1.521 1.00 94.06 171 GLN A N 1
ATOM 1254 C CA . GLN A 1 171 ? -2.212 5.398 1.441 1.00 94.06 171 GLN A CA 1
ATOM 1255 C C . GLN A 1 171 ? -3.363 5.674 2.397 1.00 94.06 171 GLN A C 1
ATOM 1257 O O . GLN A 1 171 ? -3.144 6.081 3.539 1.00 94.06 171 GLN A O 1
ATOM 1262 N N . LEU A 1 172 ? -4.577 5.471 1.906 1.00 93.12 172 LEU A N 1
ATOM 1263 C CA . LEU A 1 172 ? -5.815 5.599 2.650 1.00 93.12 172 LEU A CA 1
ATOM 1264 C C . LEU A 1 172 ? -6.497 4.236 2.647 1.00 93.12 172 LEU A C 1
ATOM 1266 O O . LEU A 1 172 ? -6.780 3.671 1.593 1.00 93.12 172 LEU A O 1
ATOM 1270 N N . SER A 1 173 ? -6.745 3.706 3.835 1.00 93.81 173 SER A N 1
ATOM 1271 C CA . SER A 1 173 ? -7.534 2.499 4.036 1.00 93.81 173 SER A CA 1
ATOM 1272 C C . SER A 1 173 ? -8.875 2.938 4.598 1.00 93.81 173 SER A C 1
ATOM 1274 O O . SER A 1 173 ? -8.953 3.395 5.740 1.00 93.81 173 SER A O 1
ATOM 1276 N N . LYS A 1 174 ? -9.920 2.858 3.776 1.00 93.00 174 LYS A N 1
ATOM 1277 C CA . LYS A 1 174 ? -11.281 3.211 4.165 1.00 93.00 174 LYS A CA 1
ATOM 1278 C C . LYS A 1 174 ? -12.039 1.935 4.503 1.00 93.00 174 LYS A C 1
ATOM 1280 O O . LYS A 1 174 ? -12.211 1.058 3.668 1.00 93.00 174 LYS A O 1
ATOM 1285 N N . THR A 1 175 ? -12.508 1.829 5.735 1.00 93.50 175 THR A N 1
ATOM 1286 C CA . THR A 1 175 ? -13.417 0.771 6.171 1.00 93.50 175 THR A CA 1
ATOM 1287 C C . THR A 1 175 ? -14.790 1.375 6.405 1.00 93.50 175 THR A C 1
ATOM 1289 O O . THR A 1 175 ? -14.964 2.147 7.342 1.00 93.50 175 THR A O 1
ATOM 1292 N N . SER A 1 176 ? -15.760 1.006 5.578 1.00 93.12 176 SER A N 1
ATOM 1293 C CA . SER A 1 176 ? -17.154 1.409 5.748 1.00 93.12 176 SER A CA 1
ATOM 1294 C C . SER A 1 176 ? -17.911 0.334 6.515 1.00 93.12 176 SER A C 1
ATOM 1296 O O . SER A 1 176 ? -17.889 -0.842 6.140 1.00 93.12 176 SER A O 1
ATOM 1298 N N . TYR A 1 177 ? -18.568 0.747 7.593 1.00 94.31 177 TYR A N 1
ATOM 1299 C CA . TYR A 1 177 ? -19.493 -0.067 8.365 1.00 94.31 177 TYR A CA 1
ATOM 1300 C C . TYR A 1 177 ? -20.913 0.411 8.076 1.00 94.31 177 TYR A C 1
ATOM 1302 O O . TYR A 1 177 ? -21.258 1.546 8.388 1.00 94.31 177 TYR A O 1
ATOM 1310 N N . THR A 1 178 ? -21.742 -0.442 7.489 1.00 95.25 178 THR A N 1
ATOM 1311 C CA . THR A 1 178 ? -23.187 -0.214 7.393 1.00 95.25 178 THR A CA 1
ATOM 1312 C C . THR A 1 178 ? -23.839 -0.977 8.526 1.00 95.25 178 THR A C 1
ATOM 1314 O O . THR A 1 178 ? -23.730 -2.202 8.582 1.00 95.25 178 THR A O 1
ATOM 1317 N N . ILE A 1 179 ? -24.435 -0.248 9.463 1.00 95.31 179 ILE A N 1
ATOM 1318 C CA . ILE A 1 179 ? -24.991 -0.809 10.689 1.00 95.31 179 ILE A CA 1
ATOM 1319 C C . ILE A 1 179 ? -26.504 -0.723 10.597 1.00 95.31 179 ILE A C 1
ATOM 1321 O O . ILE A 1 179 ? -27.038 0.376 10.514 1.00 95.31 179 ILE A O 1
ATOM 1325 N N . GLU A 1 180 ? -27.175 -1.860 10.635 1.00 96.38 180 GLU A N 1
ATOM 1326 C CA . GLU A 1 180 ? -28.628 -1.955 10.535 1.00 96.38 180 GLU A CA 1
ATOM 1327 C C . GLU A 1 180 ? -29.174 -2.303 11.919 1.00 96.38 180 GLU A C 1
ATOM 1329 O O . GLU A 1 180 ? -28.796 -3.325 12.506 1.00 96.38 180 GLU A O 1
ATOM 1334 N N . ASN A 1 181 ? -30.042 -1.457 12.471 1.00 95.88 181 ASN A N 1
ATOM 1335 C CA . ASN A 1 181 ? -30.691 -1.718 13.751 1.00 95.88 181 ASN A CA 1
ATOM 1336 C C . ASN A 1 181 ? -32.149 -2.131 13.534 1.00 95.88 181 ASN A C 1
ATOM 1338 O O . ASN A 1 181 ? -33.041 -1.296 13.460 1.00 95.88 181 ASN A O 1
ATOM 1342 N N . ASN A 1 182 ? -32.411 -3.436 13.534 1.00 94.25 182 ASN A N 1
ATOM 1343 C CA . ASN A 1 182 ? -33.757 -4.011 13.455 1.00 94.25 182 ASN A CA 1
ATOM 1344 C C . ASN A 1 182 ? -34.485 -4.033 14.819 1.00 94.25 182 ASN A C 1
ATOM 1346 O O . ASN A 1 182 ? -35.488 -4.730 14.987 1.00 94.25 182 ASN A O 1
ATOM 1350 N N . GLY A 1 183 ? -33.949 -3.343 15.830 1.00 90.25 183 GLY A N 1
ATOM 1351 C CA . GLY A 1 183 ? -34.537 -3.218 17.159 1.00 90.25 183 GLY A CA 1
ATOM 1352 C C . GLY A 1 183 ? -35.509 -2.043 17.298 1.00 90.25 183 GLY A C 1
ATOM 1353 O O . GLY A 1 183 ? -35.545 -1.127 16.486 1.00 90.25 183 GLY A O 1
ATOM 1354 N N . GLU A 1 184 ? -36.272 -2.057 18.392 1.00 89.62 184 GLU A N 1
ATOM 1355 C CA . GLU A 1 184 ? -37.266 -1.023 18.732 1.00 89.62 184 GLU A CA 1
ATOM 1356 C C . GLU A 1 184 ? -36.675 0.145 19.544 1.00 89.62 184 GLU A C 1
ATOM 1358 O O . GLU A 1 184 ? -37.373 1.102 19.868 1.00 89.62 184 GLU A O 1
ATOM 1363 N N . THR A 1 185 ? -35.389 0.069 19.896 1.00 90.06 185 THR A N 1
ATOM 1364 C CA . THR A 1 185 ? -34.687 1.060 20.722 1.00 90.06 185 THR A CA 1
ATOM 1365 C C . THR A 1 185 ? -33.384 1.479 20.064 1.00 90.06 185 THR A C 1
ATOM 1367 O O . THR A 1 185 ? -32.696 0.643 19.466 1.00 90.06 185 THR A O 1
ATOM 1370 N N . ASP A 1 186 ? -32.998 2.737 20.262 1.00 91.75 186 ASP A N 1
ATOM 1371 C CA . ASP A 1 186 ? -31.679 3.230 19.878 1.00 91.75 186 ASP A CA 1
ATOM 1372 C C . ASP A 1 186 ? -30.584 2.358 20.497 1.00 91.75 186 ASP A C 1
ATOM 1374 O O . ASP A 1 186 ? -30.660 1.945 21.661 1.00 91.75 186 ASP A O 1
ATOM 1378 N N . ARG A 1 187 ? -29.545 2.076 19.713 1.00 91.44 187 ARG A N 1
ATOM 1379 C CA . ARG A 1 187 ? -28.417 1.265 20.152 1.00 91.44 187 ARG A CA 1
ATOM 1380 C C . ARG A 1 187 ? -27.155 2.109 20.215 1.00 91.44 187 ARG A C 1
ATOM 1382 O O . ARG A 1 187 ? -26.680 2.619 19.204 1.00 91.44 187 ARG A O 1
ATOM 1389 N N . LYS A 1 188 ? -26.576 2.215 21.413 1.00 93.12 188 LYS A N 1
ATOM 1390 C CA . LYS A 1 188 ? -25.204 2.698 21.591 1.00 93.12 188 LYS A CA 1
ATOM 1391 C C . LYS A 1 188 ? -24.251 1.555 21.287 1.00 93.12 188 LYS A C 1
ATOM 1393 O O . LYS A 1 188 ? -24.298 0.524 21.954 1.00 93.12 188 LYS A O 1
ATOM 1398 N N . MET A 1 189 ? -23.408 1.714 20.282 1.00 92.00 189 MET A N 1
ATOM 1399 C CA . MET A 1 189 ? -22.463 0.697 19.848 1.00 92.00 189 MET A CA 1
ATOM 1400 C C . MET A 1 189 ? -21.030 1.219 19.954 1.00 92.00 189 MET A C 1
ATOM 1402 O O . MET A 1 189 ? -20.774 2.403 19.771 1.00 92.00 189 MET A O 1
ATOM 1406 N N . ILE A 1 190 ? -20.091 0.328 20.247 1.00 93.75 190 ILE A N 1
ATOM 1407 C CA . ILE A 1 190 ? -18.654 0.571 20.166 1.00 93.75 190 ILE A CA 1
ATOM 1408 C C . ILE A 1 190 ? -18.094 -0.371 19.109 1.00 93.75 190 ILE A C 1
ATOM 1410 O O . ILE A 1 190 ? -18.236 -1.590 19.221 1.00 93.75 190 ILE A O 1
ATOM 1414 N N . ILE A 1 191 ? -17.439 0.185 18.096 1.00 94.25 191 ILE A N 1
ATOM 1415 C CA . ILE A 1 191 ? -16.720 -0.592 17.087 1.00 94.25 191 ILE A CA 1
ATOM 1416 C C . ILE A 1 191 ? -15.260 -0.705 17.510 1.00 94.25 191 ILE A C 1
ATOM 1418 O O . ILE A 1 191 ? -14.565 0.303 17.614 1.00 94.25 191 ILE A O 1
ATOM 1422 N N . GLU A 1 192 ? -14.781 -1.931 17.716 1.00 94.50 192 GLU A N 1
ATOM 1423 C CA . GLU A 1 192 ? -13.356 -2.220 17.869 1.00 94.50 192 GLU A CA 1
ATOM 1424 C C . GLU A 1 192 ? -12.712 -2.343 16.486 1.00 94.50 192 GLU A C 1
ATOM 1426 O O . GLU A 1 192 ? -12.724 -3.394 15.837 1.00 94.50 192 GLU A O 1
ATOM 1431 N N . HIS A 1 193 ? -12.143 -1.234 16.020 1.00 94.00 193 HIS A N 1
ATOM 1432 C CA . HIS A 1 193 ? -11.389 -1.189 14.779 1.00 94.00 193 HIS A CA 1
ATOM 1433 C C . HIS A 1 193 ? -9.914 -1.529 15.046 1.00 94.00 193 HIS A C 1
ATOM 1435 O O . HIS A 1 193 ? -9.273 -0.846 15.846 1.00 94.00 193 HIS A O 1
ATOM 1441 N N . PRO A 1 194 ? -9.339 -2.567 14.413 1.00 92.62 194 PRO A N 1
ATOM 1442 C CA . PRO A 1 194 ? -7.971 -2.989 14.698 1.00 92.62 194 PRO A CA 1
ATOM 1443 C C . PRO A 1 194 ? -6.956 -1.908 14.317 1.00 92.62 194 PRO A C 1
ATOM 1445 O O . PRO A 1 194 ? -6.994 -1.362 13.215 1.00 92.62 194 PRO A O 1
ATOM 1448 N N . LYS A 1 195 ? -6.005 -1.642 15.214 1.00 91.56 195 LYS A N 1
ATOM 1449 C CA . LYS A 1 195 ? -4.843 -0.801 14.928 1.00 91.56 195 LYS A CA 1
ATOM 1450 C C . LYS A 1 195 ? -3.945 -1.506 13.919 1.00 91.56 195 LYS A C 1
ATOM 1452 O O . LYS A 1 195 ? -3.663 -2.699 14.040 1.00 91.56 195 LYS A O 1
ATOM 1457 N N . GLN A 1 196 ? -3.465 -0.757 12.935 1.00 90.06 196 GLN A N 1
ATOM 1458 C CA . GLN A 1 196 ? -2.533 -1.254 11.929 1.00 90.06 196 GLN A CA 1
ATOM 1459 C C . GLN A 1 196 ? -1.185 -0.554 12.108 1.00 90.06 196 GLN A C 1
ATOM 1461 O O . GLN A 1 196 ? -1.115 0.666 12.209 1.00 90.06 196 GLN A O 1
ATOM 1466 N N . GLY A 1 197 ? -0.095 -1.323 12.166 1.00 88.94 197 GLY A N 1
ATOM 1467 C CA . GLY A 1 197 ? 1.241 -0.765 12.385 1.00 88.94 197 GLY A CA 1
ATOM 1468 C C . GLY A 1 197 ? 1.629 0.250 11.304 1.00 88.94 197 GLY A C 1
ATOM 1469 O O . GLY A 1 197 ? 1.590 -0.063 10.112 1.00 88.94 197 GLY A O 1
ATOM 1470 N N . GLY A 1 198 ? 2.012 1.457 11.728 1.00 88.25 198 GLY A N 1
ATOM 1471 C CA . GLY A 1 198 ? 2.372 2.562 10.835 1.00 88.25 198 GLY A CA 1
ATOM 1472 C C . GLY A 1 198 ? 1.184 3.253 10.160 1.00 88.25 198 GLY A C 1
ATOM 1473 O O . GLY A 1 198 ? 1.412 4.054 9.260 1.00 88.25 198 GLY A O 1
ATOM 1474 N N . TRP A 1 199 ? -0.049 2.934 10.555 1.00 92.88 199 TRP A N 1
ATOM 1475 C CA . TRP A 1 199 ? -1.254 3.637 10.130 1.00 92.88 199 TRP A CA 1
ATOM 1476 C C . TRP A 1 199 ? -1.817 4.461 11.284 1.00 92.88 199 TRP A C 1
ATOM 1478 O O . TRP A 1 199 ? -1.822 4.010 12.429 1.00 92.88 199 TRP A O 1
ATOM 1488 N N . GLU A 1 200 ? -2.329 5.640 10.965 1.00 90.00 200 GLU A N 1
ATOM 1489 C CA . GLU A 1 200 ? -2.926 6.568 11.919 1.00 90.00 200 GLU A CA 1
ATOM 1490 C C . GLU A 1 200 ? -4.407 6.770 11.600 1.00 90.00 200 GLU A C 1
ATOM 1492 O O . GLU A 1 200 ? -4.808 6.817 10.436 1.00 90.00 200 GLU A O 1
ATOM 1497 N N . LEU A 1 201 ? -5.235 6.873 12.638 1.00 89.00 201 LEU A N 1
ATOM 1498 C CA . LEU A 1 201 ? -6.659 7.141 12.482 1.00 89.00 201 LEU A CA 1
ATOM 1499 C C . LEU A 1 201 ? -6.874 8.602 12.066 1.00 89.00 201 LEU A C 1
ATOM 1501 O O . LEU A 1 201 ? -6.527 9.522 12.799 1.00 89.00 201 LEU A O 1
ATOM 1505 N N . GLN A 1 202 ? -7.479 8.795 10.896 1.00 83.69 202 GLN A N 1
ATOM 1506 C CA . GLN A 1 202 ? -7.822 10.099 10.314 1.00 83.69 202 GLN A CA 1
ATOM 1507 C C . GLN A 1 202 ? -9.321 10.402 10.372 1.00 83.69 202 GLN A C 1
ATOM 1509 O O . GLN A 1 202 ? -9.748 11.425 9.846 1.00 83.69 202 GLN A O 1
ATOM 1514 N N . MET A 1 203 ? -10.132 9.506 10.951 1.00 69.06 203 MET A N 1
ATOM 1515 C CA . MET A 1 203 ? -11.584 9.679 11.037 1.00 69.06 203 MET A CA 1
ATOM 1516 C C . MET A 1 203 ? -11.950 11.114 11.439 1.00 69.06 203 MET A C 1
ATOM 1518 O O . MET A 1 203 ? -11.369 11.688 12.363 1.00 69.06 203 MET A O 1
ATOM 1522 N N . ALA A 1 204 ? -12.930 11.677 10.728 1.00 51.19 204 ALA A N 1
ATOM 1523 C CA . ALA A 1 204 ? -13.445 13.002 11.000 1.00 51.19 204 ALA A CA 1
ATOM 1524 C C . ALA A 1 204 ? -13.910 13.084 12.460 1.00 51.19 204 ALA A C 1
ATOM 1526 O O . ALA A 1 204 ? -14.830 12.381 12.874 1.00 51.19 204 ALA A O 1
ATOM 1527 N N . LYS A 1 205 ? -13.319 14.021 13.202 1.00 47.53 205 LYS A N 1
ATOM 1528 C CA . LYS A 1 205 ? -13.774 14.538 14.504 1.00 47.53 205 LYS A CA 1
ATOM 1529 C C . LYS A 1 205 ? -15.249 15.010 14.531 1.00 47.53 205 LYS A C 1
ATOM 1531 O O . LYS A 1 205 ? -15.675 15.586 15.523 1.00 47.53 205 LYS A O 1
ATOM 1536 N N . GLU A 1 206 ? -16.023 14.810 13.464 1.00 47.41 206 GLU A N 1
ATOM 1537 C CA . GLU A 1 206 ? -17.385 15.320 13.276 1.00 47.41 206 GLU A CA 1
ATOM 1538 C C . GLU A 1 206 ? -18.483 14.292 13.610 1.00 47.41 206 GLU A C 1
ATOM 1540 O O . GLU A 1 206 ? -19.538 14.695 14.090 1.00 47.41 206 GLU A O 1
ATOM 1545 N N . GLU A 1 207 ? -18.255 12.981 13.435 1.00 52.62 207 GLU A N 1
ATOM 1546 C CA . GLU A 1 207 ? -19.284 11.948 13.700 1.00 52.62 207 GLU A CA 1
ATOM 1547 C C . GLU A 1 207 ? -19.023 11.099 14.959 1.00 52.62 207 GLU A C 1
ATOM 1549 O O . GLU A 1 207 ? -19.961 10.519 15.508 1.00 52.62 207 GLU A O 1
ATOM 1554 N N . GLY A 1 208 ? -17.768 11.031 15.423 1.00 52.41 208 GLY A N 1
ATOM 1555 C CA . GLY A 1 208 ? -17.332 10.169 16.534 1.00 52.41 208 GLY A CA 1
ATOM 1556 C C . GLY A 1 208 ? -17.166 10.849 17.897 1.00 52.41 208 GLY A C 1
ATOM 1557 O O . GLY A 1 208 ? -16.909 10.149 18.872 1.00 52.41 208 GLY A O 1
ATOM 1558 N N . GLY A 1 209 ? -17.313 12.178 17.984 1.00 51.03 209 GLY A N 1
ATOM 1559 C CA . GLY A 1 209 ? -17.097 12.939 19.224 1.00 51.03 209 GLY A CA 1
ATOM 1560 C C . GLY A 1 209 ? -15.679 12.794 19.805 1.00 51.03 209 GLY A C 1
ATOM 1561 O O . GLY A 1 209 ? -14.864 12.006 19.335 1.00 51.03 209 GLY A O 1
ATOM 1562 N N . ASP A 1 210 ? -15.362 13.557 20.848 1.00 54.25 210 ASP A N 1
ATOM 1563 C CA . ASP A 1 210 ? -14.056 13.516 21.532 1.00 54.25 210 ASP A CA 1
ATOM 1564 C C . ASP A 1 210 ? -13.820 12.221 22.365 1.00 54.25 210 ASP A C 1
ATOM 1566 O O . ASP A 1 210 ? -12.838 12.134 23.099 1.00 54.25 210 ASP A O 1
ATOM 1570 N N . ASP A 1 211 ? -14.672 11.192 22.234 1.00 70.69 211 ASP A N 1
ATOM 1571 C CA . ASP A 1 211 ? -14.730 10.002 23.108 1.00 70.69 211 ASP A CA 1
ATOM 1572 C C . ASP A 1 211 ? -14.109 8.728 22.491 1.00 70.69 211 ASP A C 1
ATOM 1574 O O . ASP A 1 211 ? -14.496 7.599 22.812 1.00 70.69 211 ASP A O 1
ATOM 1578 N N . ILE A 1 212 ? -13.138 8.872 21.585 1.00 82.75 212 ILE A N 1
ATOM 1579 C CA . ILE A 1 212 ? -12.422 7.717 21.021 1.00 82.75 212 ILE A CA 1
ATOM 1580 C C . ILE A 1 212 ? -11.465 7.150 22.075 1.00 82.75 212 ILE A C 1
ATOM 1582 O O . ILE A 1 212 ? -10.440 7.747 22.404 1.00 82.75 212 ILE A O 1
ATOM 1586 N N . GLU A 1 213 ? -11.774 5.954 22.576 1.00 85.81 213 GLU A N 1
ATOM 1587 C CA . GLU A 1 213 ? -10.875 5.211 23.457 1.00 85.81 213 GLU A CA 1
ATOM 1588 C C . GLU A 1 213 ? -9.845 4.424 22.631 1.00 85.81 213 GLU A C 1
ATOM 1590 O O . GLU A 1 213 ? -10.165 3.736 21.656 1.00 85.81 213 GLU A O 1
ATOM 1595 N N . GLU A 1 214 ? -8.585 4.457 23.058 1.00 88.19 214 GLU A N 1
ATOM 1596 C CA . GLU A 1 214 ? -7.508 3.707 22.424 1.00 88.19 214 GLU A CA 1
ATOM 1597 C C . GLU A 1 214 ? -6.992 2.587 23.324 1.00 88.19 214 GLU A C 1
ATOM 1599 O O . GLU A 1 214 ? -6.609 2.799 24.472 1.00 88.19 214 GLU A O 1
ATOM 1604 N N . THR A 1 215 ? -6.912 1.381 22.768 1.00 87.56 215 THR A N 1
ATOM 1605 C CA . THR A 1 215 ? -6.215 0.253 23.395 1.00 87.56 215 THR A CA 1
ATOM 1606 C C . THR A 1 215 ? -4.914 -0.040 22.647 1.00 87.56 215 THR A C 1
ATOM 1608 O O . THR A 1 215 ? -4.609 0.578 21.624 1.00 87.56 215 THR A O 1
ATOM 1611 N N . ASN A 1 216 ? -4.142 -1.022 23.117 1.00 87.88 216 ASN A N 1
ATOM 1612 C CA . ASN A 1 216 ? -2.933 -1.461 22.414 1.00 87.88 216 ASN A CA 1
ATOM 1613 C C . ASN A 1 216 ? -3.228 -2.037 21.017 1.00 87.88 216 ASN A C 1
ATOM 1615 O O . ASN A 1 216 ? -2.385 -1.932 20.132 1.00 87.88 216 ASN A O 1
ATOM 1619 N N . ALA A 1 217 ? -4.404 -2.644 20.815 1.00 90.44 217 ALA A N 1
ATOM 1620 C CA . ALA A 1 217 ? -4.730 -3.393 19.599 1.00 90.44 217 ALA A CA 1
ATOM 1621 C C . ALA A 1 217 ? -5.886 -2.798 18.780 1.00 90.44 217 ALA A C 1
ATOM 1623 O O . ALA A 1 217 ? -6.007 -3.116 17.600 1.00 90.44 217 ALA A O 1
ATOM 1624 N N . PHE A 1 218 ? -6.720 -1.937 19.367 1.00 92.62 218 PHE A N 1
ATOM 1625 C CA . PHE A 1 218 ? -7.939 -1.422 18.738 1.00 92.62 218 PHE A CA 1
ATOM 1626 C C . PHE A 1 218 ? -8.165 0.063 19.039 1.00 92.62 218 PHE A C 1
ATOM 1628 O O . PHE A 1 218 ? -7.860 0.529 20.141 1.00 92.62 218 PHE A O 1
ATOM 1635 N N . TYR A 1 219 ? -8.755 0.767 18.076 1.00 92.19 219 TYR A N 1
ATOM 1636 C CA . TYR A 1 219 ? -9.529 1.986 18.293 1.00 92.19 219 TYR A CA 1
ATOM 1637 C C . TYR A 1 219 ? -10.961 1.589 18.659 1.00 92.19 219 TYR A C 1
ATOM 1639 O O . TYR A 1 219 ? -11.553 0.751 17.977 1.00 92.19 219 TYR A O 1
ATOM 1647 N N . ARG A 1 220 ? -11.514 2.168 19.724 1.00 92.19 220 ARG A N 1
ATOM 1648 C CA . ARG A 1 220 ? -12.909 1.982 20.131 1.00 92.19 220 ARG A CA 1
ATOM 1649 C C . ARG A 1 220 ? -13.706 3.200 19.714 1.00 92.19 220 ARG A C 1
ATOM 1651 O O . ARG A 1 220 ? -13.534 4.281 20.266 1.00 92.19 220 ARG A O 1
ATOM 1658 N N . LEU A 1 221 ? -14.551 2.999 18.715 1.00 91.88 221 LEU A N 1
ATOM 1659 C CA . LEU A 1 221 ? -15.268 4.065 18.035 1.00 91.88 221 LEU A CA 1
ATOM 1660 C C . LEU A 1 221 ? -16.739 4.025 18.465 1.00 91.88 221 LEU A C 1
ATOM 1662 O O . LEU A 1 221 ? -17.443 3.084 18.077 1.00 91.88 221 LEU A O 1
ATOM 1666 N N . PRO A 1 222 ? -17.200 4.974 19.298 1.00 91.00 222 PRO A N 1
ATOM 1667 C CA . PRO A 1 222 ? -18.593 5.029 19.708 1.00 91.00 222 PRO A CA 1
ATOM 1668 C C . PRO A 1 222 ? -19.478 5.470 18.537 1.00 91.00 222 PRO A C 1
ATOM 1670 O O . PRO A 1 222 ? -19.155 6.396 17.796 1.00 91.00 222 PRO A O 1
ATOM 1673 N N . VAL A 1 223 ? -20.622 4.811 18.376 1.00 90.75 223 VAL A N 1
ATOM 1674 C CA . VAL A 1 223 ? -21.631 5.143 17.372 1.00 90.75 223 VAL A CA 1
ATOM 1675 C C . VAL A 1 223 ? -23.023 4.850 17.920 1.00 90.75 223 VAL A C 1
ATOM 1677 O O . VAL A 1 223 ? -23.313 3.751 18.385 1.00 90.75 223 VAL A O 1
ATOM 1680 N N . THR A 1 224 ? -23.909 5.838 17.860 1.00 91.75 224 THR A N 1
ATOM 1681 C CA . THR A 1 224 ? -25.331 5.651 18.181 1.00 91.75 224 THR A CA 1
ATOM 1682 C C . THR A 1 224 ? -26.104 5.371 16.903 1.00 91.75 224 THR A C 1
ATOM 1684 O O . THR A 1 224 ? -26.001 6.156 15.956 1.00 91.75 224 THR A O 1
ATOM 1687 N N . VAL A 1 225 ? -26.866 4.281 16.881 1.00 91.94 225 VAL A N 1
ATOM 1688 C CA . VAL A 1 225 ? -27.699 3.854 15.751 1.00 91.94 225 VAL A CA 1
ATOM 1689 C C . VAL A 1 225 ? -29.170 3.931 16.173 1.00 91.94 225 VAL A C 1
ATOM 1691 O O . VAL A 1 225 ? -29.541 3.241 17.128 1.00 91.94 225 VAL A O 1
ATOM 1694 N N . PRO A 1 226 ? -29.999 4.770 15.527 1.00 94.06 226 PRO A N 1
ATOM 1695 C CA . PRO A 1 226 ? -31.415 4.890 15.871 1.00 94.06 226 PRO A CA 1
ATOM 1696 C C . PRO A 1 226 ? -32.183 3.573 15.707 1.00 94.06 226 PRO A C 1
ATOM 1698 O O . PRO A 1 226 ? -31.754 2.674 14.981 1.00 94.06 226 PRO A O 1
ATOM 1701 N N . ALA A 1 227 ? -33.303 3.433 16.412 1.00 94.81 227 ALA A N 1
ATOM 1702 C CA . ALA A 1 227 ? -34.206 2.291 16.257 1.00 94.81 227 ALA A CA 1
ATOM 1703 C C . ALA A 1 227 ? -34.756 2.178 14.823 1.00 94.81 227 ALA A C 1
ATOM 1705 O O . ALA A 1 227 ? -35.286 3.149 14.289 1.00 94.81 227 ALA A O 1
ATOM 1706 N N . GLY A 1 228 ? -34.695 0.987 14.223 1.00 93.69 228 GLY A N 1
ATOM 1707 C CA . GLY A 1 228 ? -35.272 0.715 12.900 1.00 93.69 228 GLY A CA 1
ATOM 1708 C C . GLY A 1 228 ? -34.551 1.371 11.717 1.00 93.69 228 GLY A C 1
ATOM 1709 O O . GLY A 1 228 ? -35.103 1.364 10.617 1.00 93.69 228 GLY A O 1
ATOM 1710 N N . GLU A 1 229 ? -33.368 1.955 11.925 1.00 93.25 229 GLU A N 1
ATOM 1711 C CA . GLU A 1 229 ? -32.622 2.686 10.897 1.00 93.25 229 GLU A CA 1
ATOM 1712 C C . GLU A 1 229 ? -31.260 2.054 10.585 1.00 93.25 229 GLU A C 1
ATOM 1714 O O . GLU A 1 229 ? -30.637 1.391 11.422 1.00 93.25 229 GLU A O 1
ATOM 1719 N N . ASP A 1 230 ? -30.779 2.350 9.375 1.00 91.94 230 ASP A N 1
ATOM 1720 C CA . ASP A 1 230 ? -29.438 2.010 8.917 1.00 91.94 230 ASP A CA 1
ATOM 1721 C C . ASP A 1 230 ? -28.520 3.223 9.057 1.00 91.94 230 ASP A C 1
ATOM 1723 O O . ASP A 1 230 ? -28.839 4.328 8.606 1.00 91.94 230 ASP A O 1
ATOM 1727 N N . LYS A 1 231 ? -27.336 3.016 9.633 1.00 90.56 231 LYS A N 1
ATOM 1728 C CA . LYS A 1 231 ? -26.326 4.057 9.802 1.00 90.56 231 LYS A CA 1
ATOM 1729 C C . LYS A 1 231 ? -25.008 3.670 9.127 1.00 90.56 231 LYS A C 1
ATOM 1731 O O . LYS A 1 231 ? -24.376 2.698 9.552 1.00 90.56 231 LYS A O 1
ATOM 1736 N N . PRO A 1 232 ? -24.555 4.417 8.103 1.00 91.56 232 PRO A N 1
ATOM 1737 C CA . PRO A 1 232 ? -23.194 4.295 7.602 1.00 91.56 232 PRO A CA 1
ATOM 1738 C C . PRO A 1 232 ? -22.205 4.917 8.596 1.00 91.56 232 PRO A C 1
ATOM 1740 O O . PRO A 1 232 ? -22.498 5.929 9.230 1.00 91.56 232 PRO A O 1
ATOM 1743 N N . PHE A 1 233 ? -21.031 4.308 8.726 1.00 90.44 233 PHE A N 1
ATOM 1744 C CA . PHE A 1 233 ? -19.952 4.780 9.585 1.00 90.44 233 PHE A CA 1
ATOM 1745 C C . PHE A 1 233 ? -18.595 4.450 8.958 1.00 90.44 233 PHE A C 1
ATOM 1747 O O . PHE A 1 233 ? -18.213 3.283 8.837 1.00 90.44 233 PHE A O 1
ATOM 1754 N N . ASP A 1 234 ? -17.866 5.482 8.538 1.00 91.38 234 ASP A N 1
ATOM 1755 C CA . ASP A 1 234 ? -16.629 5.342 7.771 1.00 91.38 234 ASP A CA 1
ATOM 1756 C C . ASP A 1 234 ? -15.390 5.562 8.641 1.00 91.38 234 ASP A C 1
ATOM 1758 O O . ASP A 1 234 ? -15.174 6.641 9.187 1.00 91.38 234 ASP A O 1
ATOM 1762 N N . VAL A 1 235 ? -14.514 4.562 8.698 1.00 91.12 235 VAL A N 1
ATOM 1763 C CA . VAL A 1 235 ? -13.215 4.635 9.375 1.00 91.12 235 VAL A CA 1
ATOM 1764 C C . VAL A 1 235 ? -12.114 4.773 8.341 1.00 91.12 235 VAL A C 1
ATOM 1766 O O . VAL A 1 235 ? -11.940 3.897 7.497 1.00 91.12 235 VAL A O 1
ATOM 1769 N N . ILE A 1 236 ? -11.350 5.860 8.416 1.00 91.88 236 ILE A N 1
ATOM 1770 C CA . ILE A 1 236 ? -10.230 6.115 7.508 1.00 91.88 236 ILE A CA 1
ATOM 1771 C C . ILE A 1 236 ? -8.933 6.025 8.300 1.00 91.88 236 ILE A C 1
ATOM 1773 O O . ILE A 1 236 ? -8.705 6.804 9.226 1.00 91.88 236 ILE A O 1
ATOM 1777 N N . LEU A 1 237 ? -8.083 5.081 7.909 1.00 92.94 237 LEU A N 1
ATOM 1778 C CA . LEU A 1 237 ? -6.696 5.028 8.339 1.00 92.94 237 LEU A CA 1
ATOM 1779 C C . LEU A 1 237 ? -5.798 5.612 7.250 1.00 92.94 237 LEU A C 1
ATOM 1781 O O . LEU A 1 237 ? -5.990 5.352 6.060 1.00 92.94 237 LEU A O 1
ATOM 1785 N N . GLU A 1 238 ? -4.788 6.362 7.661 1.00 93.12 238 GLU A N 1
ATOM 1786 C CA . GLU A 1 238 ? -3.802 6.975 6.784 1.00 93.12 238 GLU A CA 1
ATOM 1787 C C . GLU A 1 238 ? -2.403 6.434 7.072 1.00 93.12 238 GLU A C 1
ATOM 1789 O O . GLU A 1 238 ? -2.013 6.266 8.225 1.00 93.12 238 GLU A O 1
ATOM 1794 N N . ARG A 1 239 ? -1.619 6.213 6.014 1.00 94.00 239 ARG A N 1
ATOM 1795 C CA . ARG A 1 239 ? -0.184 5.957 6.127 1.00 94.00 239 ARG A CA 1
ATOM 1796 C C . ARG A 1 239 ? 0.606 6.733 5.073 1.00 94.00 239 ARG A C 1
ATOM 1798 O O . ARG A 1 239 ? 0.450 6.452 3.877 1.00 94.00 239 ARG A O 1
ATOM 1805 N N . PRO A 1 240 ? 1.493 7.661 5.473 1.00 91.50 240 PRO A N 1
ATOM 1806 C CA . PRO A 1 240 ? 2.456 8.2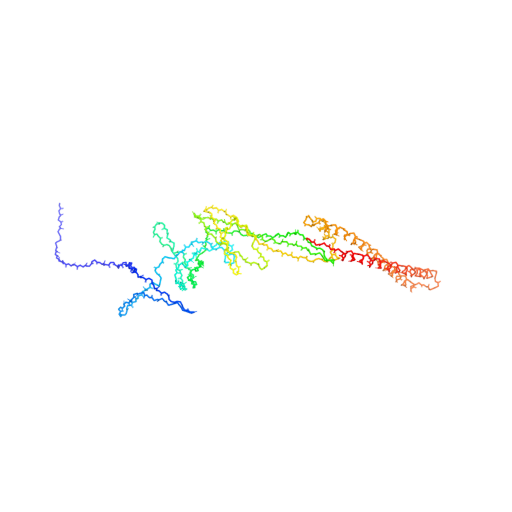45 4.554 1.00 91.50 240 PRO A CA 1
ATOM 1807 C C . PRO A 1 240 ? 3.537 7.214 4.202 1.00 91.50 240 PRO A C 1
ATOM 1809 O O . PRO A 1 240 ? 4.102 6.546 5.067 1.00 91.50 240 PRO A O 1
ATOM 1812 N N . ILE A 1 241 ? 3.837 7.089 2.914 1.00 92.69 241 ILE A N 1
ATOM 1813 C CA . ILE A 1 241 ? 4.900 6.245 2.371 1.00 92.69 241 ILE A CA 1
ATOM 1814 C C . ILE A 1 241 ? 5.769 7.084 1.450 1.00 92.69 241 ILE A C 1
ATOM 1816 O O . ILE A 1 241 ? 5.280 7.868 0.641 1.00 92.69 241 ILE A O 1
ATOM 1820 N N . GLN A 1 242 ? 7.074 6.860 1.528 1.00 92.25 242 GLN A N 1
ATOM 1821 C CA . GLN A 1 242 ? 8.014 7.365 0.544 1.00 92.25 242 GLN A CA 1
ATOM 1822 C C . GLN A 1 242 ? 8.486 6.214 -0.348 1.00 92.25 242 GLN A C 1
ATOM 1824 O O . GLN A 1 242 ? 9.035 5.225 0.133 1.00 92.25 242 GLN A O 1
ATOM 1829 N N . GLN A 1 243 ? 8.258 6.340 -1.652 1.00 93.44 243 GLN A N 1
ATOM 1830 C CA . GLN A 1 243 ? 8.765 5.421 -2.667 1.00 93.44 243 GLN A CA 1
ATOM 1831 C C . GLN A 1 243 ? 10.006 6.026 -3.319 1.00 93.44 243 GLN A C 1
ATOM 1833 O O . GLN A 1 243 ? 10.039 7.219 -3.613 1.00 93.44 243 GLN A O 1
ATOM 1838 N N . ARG A 1 244 ? 11.026 5.203 -3.562 1.00 94.69 244 ARG A N 1
ATOM 1839 C CA . ARG A 1 244 ? 12.305 5.646 -4.120 1.00 94.69 244 ARG A CA 1
ATOM 1840 C C . ARG A 1 244 ? 12.521 5.041 -5.499 1.00 94.69 244 ARG A C 1
ATOM 1842 O O . ARG A 1 244 ? 12.536 3.822 -5.638 1.00 94.69 244 ARG A O 1
ATOM 1849 N N . TYR A 1 245 ? 12.754 5.899 -6.484 1.00 94.69 245 TYR A N 1
ATOM 1850 C CA . TYR A 1 245 ? 13.022 5.512 -7.864 1.00 94.69 245 TYR A CA 1
ATOM 1851 C C . TYR A 1 245 ? 14.363 6.072 -8.327 1.00 94.69 245 TYR A C 1
ATOM 1853 O O . TYR A 1 245 ? 14.662 7.244 -8.109 1.00 94.69 245 TYR A O 1
A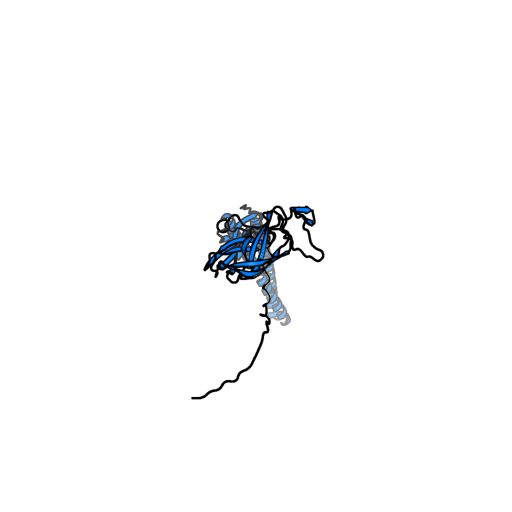TOM 1861 N N . GLU A 1 246 ? 15.169 5.249 -8.991 1.00 94.75 246 GLU A N 1
ATOM 1862 C CA . GLU A 1 246 ? 16.341 5.732 -9.720 1.00 94.75 246 GLU A CA 1
ATOM 1863 C C . GLU A 1 246 ? 15.888 6.234 -11.093 1.00 94.75 246 GLU A C 1
ATOM 1865 O O . GLU A 1 246 ? 15.273 5.481 -11.848 1.00 94.75 246 GLU A O 1
ATOM 1870 N N . LEU A 1 247 ? 16.184 7.493 -11.430 1.00 93.06 247 LEU A N 1
ATOM 1871 C CA . LEU A 1 247 ? 15.697 8.107 -12.670 1.00 93.06 247 LEU A CA 1
ATOM 1872 C C . LEU A 1 247 ? 16.126 7.317 -13.918 1.00 93.06 247 LEU A C 1
ATOM 1874 O O . LEU A 1 247 ? 15.331 7.097 -14.827 1.00 93.06 247 LEU A O 1
ATOM 1878 N N . THR A 1 248 ? 17.365 6.831 -13.946 1.00 91.62 248 THR A N 1
ATOM 1879 C CA . THR A 1 248 ? 17.925 6.032 -15.051 1.00 91.62 248 THR A CA 1
ATOM 1880 C C . THR A 1 248 ? 17.275 4.654 -15.194 1.00 91.62 248 THR A C 1
ATOM 1882 O O . THR A 1 248 ? 17.229 4.111 -16.300 1.00 91.62 248 THR A O 1
ATOM 1885 N N . GLY A 1 249 ? 16.740 4.101 -14.101 1.00 91.00 249 GLY A N 1
ATOM 1886 C CA . GLY A 1 249 ? 16.110 2.781 -14.058 1.00 91.00 249 GLY A CA 1
ATOM 1887 C C . GLY A 1 249 ? 14.634 2.764 -14.465 1.00 91.00 249 GLY A C 1
ATOM 1888 O O . GLY A 1 249 ? 14.096 1.694 -14.743 1.00 91.00 249 GLY A O 1
ATOM 1889 N N . LEU A 1 250 ? 13.971 3.922 -14.527 1.00 92.88 250 LEU A N 1
ATOM 1890 C CA . LEU A 1 250 ? 12.547 4.014 -14.857 1.00 92.88 250 LEU A CA 1
ATOM 1891 C C . LEU A 1 250 ? 12.269 3.640 -16.311 1.00 92.88 250 LEU A C 1
ATOM 1893 O O . LEU A 1 250 ? 12.953 4.116 -17.216 1.00 92.88 250 LEU A O 1
ATOM 1897 N N . ASP A 1 251 ? 11.243 2.831 -16.563 1.00 91.81 251 ASP A N 1
ATOM 1898 C CA . ASP A 1 251 ? 10.798 2.515 -17.921 1.00 91.81 251 ASP A CA 1
ATOM 1899 C C . ASP A 1 251 ? 9.999 3.664 -18.575 1.00 91.81 251 ASP A C 1
ATOM 1901 O O . ASP A 1 251 ? 9.641 4.657 -17.939 1.00 91.81 251 ASP A O 1
ATOM 1905 N N . GLY A 1 252 ? 9.734 3.544 -19.880 1.00 90.38 252 GLY A N 1
ATOM 1906 C CA . GLY A 1 252 ? 9.029 4.586 -20.633 1.00 90.38 252 GLY A CA 1
ATOM 1907 C C . GLY A 1 252 ? 7.577 4.801 -20.191 1.00 90.38 252 GLY A C 1
ATOM 1908 O O . GLY A 1 252 ? 7.098 5.933 -20.215 1.00 90.38 252 GLY A O 1
ATOM 1909 N N . ASN A 1 253 ? 6.889 3.749 -19.739 1.00 93.06 253 ASN A N 1
ATOM 1910 C CA . ASN A 1 253 ? 5.497 3.844 -19.295 1.00 93.06 253 ASN A CA 1
ATOM 1911 C C . ASN A 1 253 ? 5.401 4.597 -17.967 1.00 93.06 253 ASN A C 1
ATOM 1913 O O . ASN A 1 253 ? 4.523 5.438 -17.783 1.00 93.06 253 ASN A O 1
ATOM 1917 N N . MET A 1 254 ? 6.328 4.324 -17.054 1.00 91.94 254 MET A N 1
ATOM 1918 C CA . MET A 1 254 ? 6.404 4.969 -15.755 1.00 91.94 254 MET A CA 1
ATOM 1919 C C . MET A 1 254 ? 6.811 6.438 -15.882 1.00 91.94 254 MET A C 1
ATOM 1921 O O . MET A 1 254 ? 6.199 7.295 -15.246 1.00 91.94 254 MET A O 1
ATOM 1925 N N . ILE A 1 255 ? 7.764 6.748 -16.769 1.00 93.56 255 ILE A N 1
ATOM 1926 C CA . ILE A 1 255 ? 8.107 8.133 -17.120 1.00 93.56 255 ILE A CA 1
ATOM 1927 C C . ILE A 1 255 ? 6.871 8.861 -17.666 1.00 93.56 255 ILE A C 1
ATOM 1929 O O . ILE A 1 255 ? 6.525 9.929 -17.163 1.00 93.56 255 ILE A O 1
ATOM 1933 N N . ALA A 1 256 ? 6.147 8.269 -18.623 1.00 93.25 256 ALA A N 1
ATOM 1934 C CA . ALA A 1 256 ? 4.927 8.864 -19.171 1.00 93.25 256 ALA A CA 1
ATOM 1935 C C . ALA A 1 256 ? 3.840 9.078 -18.100 1.00 93.25 256 ALA A C 1
ATOM 1937 O O . ALA A 1 256 ? 3.185 10.122 -18.078 1.00 93.25 256 ALA A O 1
ATOM 1938 N N . ALA A 1 257 ? 3.681 8.130 -17.171 1.00 92.44 257 ALA A N 1
ATOM 1939 C CA . ALA A 1 257 ? 2.749 8.254 -16.055 1.00 92.44 257 ALA A CA 1
ATOM 1940 C C . ALA A 1 257 ? 3.109 9.425 -15.123 1.00 92.44 257 ALA A C 1
ATOM 1942 O O . ALA A 1 257 ? 2.212 10.135 -14.665 1.00 92.44 257 ALA A O 1
ATOM 1943 N N . PHE A 1 258 ? 4.399 9.664 -14.864 1.00 92.81 258 PHE A N 1
ATOM 1944 C CA . PHE A 1 258 ? 4.840 10.810 -14.069 1.00 92.81 258 PHE A CA 1
ATOM 1945 C C . PHE A 1 258 ? 4.686 12.139 -14.812 1.00 92.81 258 PHE A C 1
ATOM 1947 O O . PHE A 1 258 ? 4.217 13.103 -14.211 1.00 92.81 258 PHE A O 1
ATOM 1954 N N . VAL A 1 259 ? 4.955 12.187 -16.121 1.00 93.75 259 VAL A N 1
ATOM 1955 C CA . VAL A 1 259 ? 4.694 13.377 -16.955 1.00 93.75 259 VAL A CA 1
ATOM 1956 C C . VAL A 1 259 ? 3.205 13.751 -16.950 1.00 93.75 259 VAL A C 1
ATOM 1958 O O . VAL A 1 259 ? 2.857 14.930 -16.881 1.00 93.75 259 VAL A O 1
ATOM 1961 N N . ALA A 1 260 ? 2.305 12.766 -16.975 1.00 92.94 260 ALA A N 1
ATOM 1962 C CA . ALA A 1 260 ? 0.860 12.998 -16.945 1.00 92.94 260 ALA A CA 1
ATOM 1963 C C . ALA A 1 260 ? 0.298 13.308 -15.539 1.00 92.94 260 ALA A C 1
ATOM 1965 O O . ALA A 1 260 ? -0.867 13.696 -15.408 1.00 92.94 260 ALA A O 1
ATOM 1966 N N . SER A 1 261 ? 1.093 13.134 -14.477 1.00 89.69 261 SER A N 1
ATOM 1967 C CA . SER A 1 261 ? 0.614 13.195 -13.094 1.00 89.69 261 SER A CA 1
ATOM 1968 C C . SER A 1 261 ? 0.336 14.625 -12.631 1.00 89.69 261 SER A C 1
ATOM 1970 O O . SER A 1 261 ? 1.256 15.389 -12.360 1.00 89.69 261 SER A O 1
ATOM 1972 N N . ARG A 1 262 ? -0.941 14.978 -12.434 1.00 87.81 262 ARG A N 1
ATOM 1973 C CA . ARG A 1 262 ? -1.350 16.310 -11.933 1.00 87.81 262 ARG A CA 1
ATOM 1974 C C . ARG A 1 262 ? -0.927 16.604 -10.490 1.00 87.81 262 ARG A C 1
ATOM 1976 O O . ARG A 1 262 ? -1.002 17.748 -10.066 1.00 87.81 262 ARG A O 1
ATOM 1983 N N . THR A 1 263 ? -0.525 15.582 -9.741 1.00 86.75 263 THR A N 1
ATOM 1984 C CA . THR A 1 263 ? -0.074 15.713 -8.349 1.00 86.75 263 THR A CA 1
ATOM 1985 C C . THR A 1 263 ? 1.409 16.065 -8.230 1.00 86.75 263 THR A C 1
ATOM 1987 O O . THR A 1 263 ? 1.868 16.396 -7.144 1.00 86.75 263 THR A O 1
ATOM 1990 N N . LEU A 1 264 ? 2.174 15.986 -9.325 1.00 89.94 264 LEU A N 1
ATOM 1991 C CA . LEU A 1 264 ? 3.582 16.380 -9.349 1.00 89.94 264 LEU A CA 1
ATOM 1992 C C . LEU A 1 264 ? 3.718 17.839 -9.790 1.00 89.94 264 LEU A C 1
ATOM 1994 O O . LEU A 1 264 ? 2.936 18.323 -10.614 1.00 89.94 264 LEU A O 1
ATOM 1998 N N . SER A 1 265 ? 4.738 18.526 -9.272 1.00 91.56 265 SER A N 1
ATOM 1999 C CA . SER A 1 265 ? 5.053 19.894 -9.689 1.00 91.56 265 SER A CA 1
ATOM 2000 C C . SER A 1 265 ? 5.408 19.951 -11.177 1.00 91.56 265 SER A C 1
ATOM 2002 O O . SER A 1 265 ? 5.841 18.966 -11.781 1.00 91.56 265 SER A O 1
ATOM 2004 N N . GLU A 1 266 ? 5.218 21.116 -11.796 1.00 91.75 266 GLU A N 1
ATOM 2005 C CA . GLU A 1 266 ? 5.589 21.330 -13.198 1.00 91.75 266 GLU A CA 1
ATOM 2006 C C . GLU A 1 266 ? 7.081 21.075 -13.447 1.00 91.75 266 GLU A C 1
ATOM 2008 O O . GLU A 1 266 ? 7.426 20.434 -14.435 1.00 91.75 266 GLU A O 1
ATOM 2013 N N . GLU A 1 267 ? 7.941 21.458 -12.502 1.00 92.31 267 GLU A N 1
ATOM 2014 C CA . GLU A 1 267 ? 9.388 21.222 -12.556 1.00 92.31 267 GLU A CA 1
ATOM 2015 C C . GLU A 1 267 ? 9.733 19.726 -12.606 1.00 92.31 267 GLU A C 1
ATOM 2017 O O . GLU A 1 267 ? 10.518 19.290 -13.446 1.00 92.31 267 GLU A O 1
ATOM 2022 N N . ILE A 1 268 ? 9.098 18.907 -11.760 1.00 93.31 268 ILE A N 1
ATOM 2023 C CA . ILE A 1 268 ? 9.313 17.453 -11.746 1.00 93.31 268 ILE A CA 1
ATOM 2024 C C . ILE A 1 268 ? 8.803 16.819 -13.043 1.00 93.31 268 ILE A C 1
ATOM 2026 O O . ILE A 1 268 ? 9.456 15.942 -13.610 1.00 93.31 268 ILE A O 1
ATOM 2030 N N . ARG A 1 269 ? 7.649 17.269 -13.550 1.00 94.38 269 ARG A N 1
ATOM 2031 C CA . ARG A 1 269 ? 7.114 16.783 -14.831 1.00 94.38 269 ARG A CA 1
ATOM 2032 C C . ARG A 1 269 ? 8.029 17.136 -16.004 1.00 94.38 269 ARG A C 1
ATOM 2034 O O . ARG A 1 269 ? 8.209 16.295 -16.881 1.00 94.38 269 ARG A O 1
ATOM 2041 N N . ALA A 1 270 ? 8.625 18.328 -16.002 1.00 93.94 270 ALA A N 1
ATOM 2042 C CA . ALA A 1 270 ? 9.591 18.748 -17.014 1.00 93.94 270 ALA A CA 1
ATOM 2043 C C . ALA A 1 270 ? 10.849 17.866 -16.997 1.00 93.94 270 ALA A C 1
ATOM 2045 O O . ALA A 1 270 ? 11.286 17.416 -18.055 1.00 93.94 270 ALA A O 1
ATOM 2046 N N . VAL A 1 271 ? 11.357 17.519 -15.808 1.00 94.38 271 VAL A N 1
ATOM 2047 C CA . VAL A 1 271 ? 12.473 16.570 -15.662 1.00 94.38 271 VAL A CA 1
ATOM 2048 C C . VAL A 1 271 ? 12.146 15.217 -16.288 1.00 94.38 271 VAL A C 1
ATOM 2050 O O . VAL A 1 271 ? 12.954 14.671 -17.035 1.00 94.38 271 VAL A O 1
ATOM 2053 N N . PHE A 1 272 ? 10.957 14.665 -16.026 1.00 95.56 272 PHE A N 1
ATOM 2054 C CA . PHE A 1 272 ? 10.556 13.395 -16.637 1.00 95.56 272 PHE A CA 1
ATOM 2055 C C . PHE A 1 272 ? 10.365 13.495 -18.155 1.00 95.56 272 PHE A C 1
ATOM 2057 O O . PHE A 1 272 ? 10.688 12.543 -18.866 1.00 95.56 272 PHE A O 1
ATOM 2064 N N . ALA A 1 273 ? 9.886 14.632 -18.663 1.00 95.12 273 ALA A N 1
ATOM 2065 C CA . ALA A 1 273 ? 9.766 14.862 -20.098 1.00 95.12 273 ALA A CA 1
ATOM 2066 C C . ALA A 1 273 ? 11.144 14.865 -20.777 1.00 95.12 273 ALA A C 1
ATOM 2068 O O . ALA A 1 273 ? 11.350 14.141 -21.748 1.00 95.12 273 ALA A O 1
ATOM 2069 N N . GLU A 1 274 ? 12.121 15.578 -20.226 1.00 94.75 274 GLU A N 1
ATOM 2070 C CA . GLU A 1 274 ? 13.483 15.605 -20.767 1.00 94.75 274 GLU A CA 1
ATOM 2071 C C . GLU A 1 274 ? 14.200 14.252 -20.593 1.00 94.75 274 GLU A C 1
ATOM 2073 O O . GLU A 1 274 ? 14.855 13.756 -21.512 1.00 94.75 274 GLU A O 1
ATOM 2078 N N . LEU A 1 275 ? 13.999 13.572 -19.459 1.00 94.88 275 LEU A N 1
ATOM 2079 C CA . LEU A 1 275 ? 14.494 12.212 -19.235 1.00 94.88 275 LEU A CA 1
ATOM 2080 C C . LEU A 1 275 ? 13.962 11.223 -20.284 1.00 94.88 275 LEU A C 1
ATOM 2082 O O . LEU A 1 275 ? 14.684 10.310 -20.693 1.00 94.88 275 LEU A O 1
ATOM 2086 N N . SER A 1 276 ? 12.718 11.411 -20.739 1.00 95.38 276 SER A N 1
ATOM 2087 C CA . SER A 1 276 ? 12.130 10.594 -21.803 1.00 95.38 276 SER A CA 1
ATOM 2088 C C . SER A 1 276 ? 12.894 10.738 -23.124 1.00 95.38 276 SER A C 1
ATOM 2090 O O . SER A 1 276 ? 13.135 9.733 -23.793 1.00 95.38 276 SER A O 1
ATOM 2092 N N . GLU A 1 277 ? 13.382 11.941 -23.450 1.00 95.12 277 GLU A N 1
ATOM 2093 C CA . GLU A 1 277 ? 14.195 12.181 -24.645 1.00 95.12 277 GLU A CA 1
ATOM 2094 C C . GLU A 1 277 ? 15.570 11.517 -24.542 1.00 95.12 277 GLU A C 1
ATOM 2096 O O . GLU A 1 277 ? 16.036 10.897 -25.501 1.00 95.12 277 GLU A O 1
ATOM 2101 N N . TYR A 1 278 ? 16.228 11.610 -23.380 1.00 95.19 278 TYR A N 1
ATOM 2102 C CA . TYR A 1 278 ? 17.491 10.903 -23.141 1.00 95.19 278 TYR A CA 1
ATOM 2103 C C . TYR A 1 278 ? 17.313 9.391 -23.276 1.00 95.19 278 TYR A C 1
ATOM 2105 O O . TYR A 1 278 ? 18.108 8.733 -23.950 1.00 95.19 278 TYR A O 1
ATOM 2113 N N . LYS A 1 279 ? 16.239 8.842 -22.701 1.00 94.19 279 LYS A N 1
ATOM 2114 C CA . LYS A 1 279 ? 15.933 7.415 -22.805 1.00 94.19 279 LYS A CA 1
ATOM 2115 C C . LYS A 1 279 ? 15.652 7.009 -24.250 1.00 94.19 279 LYS A C 1
ATOM 2117 O O . LYS A 1 279 ? 16.167 5.989 -24.700 1.00 94.19 279 LYS A O 1
ATOM 2122 N N . GLN A 1 280 ? 14.906 7.816 -25.002 1.00 94.75 280 GLN A N 1
ATOM 2123 C CA . GLN A 1 280 ? 14.666 7.565 -26.420 1.00 94.75 280 GLN A CA 1
ATOM 2124 C C . GLN A 1 280 ? 15.974 7.555 -27.220 1.00 94.75 280 GLN A C 1
ATOM 2126 O O . GLN A 1 280 ? 16.193 6.627 -27.994 1.00 94.75 280 GLN A O 1
ATOM 2131 N N . LYS A 1 281 ? 16.882 8.512 -26.980 1.00 95.50 281 LYS A N 1
ATOM 2132 C CA . LYS A 1 281 ? 18.213 8.537 -27.612 1.00 95.50 281 LYS A CA 1
ATOM 2133 C C . LYS A 1 281 ? 19.004 7.262 -27.311 1.00 95.50 281 LYS A C 1
ATOM 2135 O O . LYS A 1 281 ? 19.563 6.678 -28.235 1.00 95.50 281 LYS A O 1
ATOM 2140 N N . VAL A 1 282 ? 19.032 6.806 -26.056 1.00 96.00 282 VAL A N 1
ATOM 2141 C CA . VAL A 1 282 ? 19.701 5.548 -25.670 1.00 96.00 282 VAL A CA 1
ATOM 2142 C C . VAL A 1 282 ? 19.095 4.357 -26.415 1.00 96.00 282 VAL A C 1
ATOM 2144 O O . VAL A 1 282 ? 19.826 3.570 -27.016 1.00 96.00 282 VAL A O 1
ATOM 2147 N N . GLU A 1 283 ? 17.767 4.243 -26.437 1.00 95.75 283 GLU A N 1
ATOM 2148 C CA . GLU A 1 283 ? 17.075 3.142 -27.114 1.00 95.75 283 GLU A CA 1
ATOM 2149 C C . GLU A 1 283 ? 17.261 3.172 -28.638 1.00 95.75 283 GLU A C 1
ATOM 2151 O O . GLU A 1 283 ? 17.426 2.123 -29.262 1.00 95.75 283 GLU A O 1
ATOM 2156 N N . ASP A 1 284 ? 17.309 4.353 -29.255 1.00 96.62 284 ASP A N 1
ATOM 2157 C CA . ASP A 1 284 ? 17.611 4.503 -30.679 1.00 96.62 284 ASP A CA 1
ATOM 2158 C C . ASP A 1 284 ? 19.039 4.018 -30.997 1.00 96.62 284 ASP A C 1
ATOM 2160 O O . ASP A 1 284 ? 19.240 3.279 -31.965 1.00 96.62 284 ASP A O 1
ATOM 2164 N N . ARG A 1 285 ? 20.033 4.360 -30.161 1.00 97.81 285 ARG A N 1
ATOM 2165 C CA . ARG A 1 285 ? 21.423 3.884 -30.321 1.00 97.81 285 ARG A CA 1
ATOM 2166 C C . ARG A 1 285 ? 21.545 2.379 -30.102 1.00 97.81 285 ARG A C 1
ATOM 2168 O O . ARG A 1 285 ? 22.225 1.708 -30.880 1.00 97.81 285 ARG A O 1
ATOM 2175 N N . ARG A 1 286 ? 20.841 1.831 -29.107 1.00 97.56 286 ARG A N 1
ATOM 2176 C CA . ARG A 1 286 ? 20.776 0.381 -28.870 1.00 97.56 286 ARG A CA 1
ATOM 2177 C C . ARG A 1 286 ? 20.188 -0.349 -30.072 1.00 97.56 286 ARG A C 1
ATOM 2179 O O . ARG A 1 286 ? 20.785 -1.315 -30.528 1.00 97.56 286 ARG A O 1
ATOM 2186 N N . ARG A 1 287 ? 19.109 0.168 -30.671 1.00 98.12 287 ARG A N 1
ATOM 2187 C CA . ARG A 1 287 ? 18.531 -0.407 -31.899 1.00 98.12 287 ARG A CA 1
ATOM 2188 C C . ARG A 1 287 ? 19.518 -0.432 -33.068 1.00 98.12 287 ARG A C 1
ATOM 2190 O O . ARG A 1 287 ? 19.530 -1.406 -33.820 1.00 98.12 287 ARG A O 1
ATOM 2197 N N . VAL A 1 288 ? 20.358 0.595 -33.224 1.00 98.00 288 VAL A N 1
ATOM 2198 C CA . VAL A 1 288 ? 21.422 0.605 -34.248 1.00 98.00 288 VAL A CA 1
ATOM 2199 C C . VAL A 1 288 ? 22.464 -0.480 -33.972 1.00 98.00 288 VAL A C 1
ATOM 2201 O O . VAL A 1 288 ? 22.760 -1.269 -34.872 1.00 98.00 288 VAL A O 1
ATOM 2204 N N . ARG A 1 289 ? 22.978 -0.559 -32.738 1.00 98.38 289 ARG A N 1
ATOM 2205 C CA . ARG A 1 289 ? 23.925 -1.602 -32.313 1.00 98.38 289 ARG A CA 1
ATOM 2206 C C . ARG A 1 289 ? 23.354 -3.002 -32.544 1.00 98.38 289 ARG A C 1
ATOM 2208 O O . ARG A 1 289 ? 23.988 -3.816 -33.206 1.00 98.38 289 ARG A O 1
ATOM 2215 N N . ASP A 1 290 ? 22.132 -3.255 -32.088 1.00 98.25 290 ASP A N 1
ATOM 2216 C CA . ASP A 1 290 ? 21.478 -4.560 -32.223 1.00 98.25 290 ASP A CA 1
ATOM 2217 C C . ASP A 1 290 ? 21.235 -4.904 -33.705 1.00 98.25 290 ASP A C 1
ATOM 2219 O O . ASP A 1 290 ? 21.353 -6.054 -34.135 1.00 98.25 290 ASP A O 1
ATOM 2223 N N . GLY A 1 291 ? 20.942 -3.900 -34.537 1.00 98.19 291 GLY A N 1
ATOM 2224 C CA . GLY A 1 291 ? 20.875 -4.048 -35.990 1.00 98.19 291 GLY A CA 1
ATOM 2225 C C . GLY A 1 291 ? 22.210 -4.471 -36.615 1.00 98.19 291 GLY A C 1
ATOM 2226 O O . GLY A 1 291 ? 22.219 -5.303 -37.529 1.00 98.19 291 GLY A O 1
ATOM 2227 N N . LEU A 1 292 ? 23.332 -3.935 -36.127 1.00 98.31 292 LEU A N 1
ATOM 2228 C CA . LEU A 1 292 ? 24.684 -4.305 -36.557 1.00 98.31 292 LEU A CA 1
ATOM 2229 C C . LEU A 1 292 ? 25.060 -5.713 -36.100 1.00 98.31 292 LEU A C 1
ATOM 2231 O O . LEU A 1 292 ? 25.519 -6.495 -36.933 1.00 98.31 292 LEU A O 1
ATOM 2235 N N . ASP A 1 293 ? 24.779 -6.076 -34.848 1.00 97.88 293 ASP A N 1
ATOM 2236 C CA . ASP A 1 293 ? 25.007 -7.430 -34.328 1.00 97.88 293 ASP A CA 1
ATOM 2237 C C . ASP A 1 293 ? 24.266 -8.475 -35.187 1.00 97.88 293 ASP A C 1
ATOM 2239 O O . ASP A 1 293 ? 24.861 -9.441 -35.670 1.00 97.88 293 ASP A O 1
ATOM 2243 N N . ASN A 1 294 ? 22.999 -8.212 -35.528 1.00 98.12 294 ASN A N 1
ATOM 2244 C CA . ASN A 1 294 ? 22.215 -9.060 -36.434 1.00 98.12 294 ASN A CA 1
ATOM 2245 C C . ASN A 1 294 ? 22.777 -9.125 -37.872 1.00 98.12 294 ASN A C 1
ATOM 2247 O O . ASN A 1 294 ? 22.574 -10.109 -38.589 1.00 98.12 294 ASN A O 1
ATOM 2251 N N . ARG A 1 295 ? 23.428 -8.065 -38.372 1.00 97.50 295 ARG A N 1
ATOM 2252 C CA . ARG A 1 295 ? 24.090 -8.068 -39.696 1.00 97.50 295 ARG A CA 1
ATOM 2253 C C . ARG A 1 295 ? 25.392 -8.870 -39.660 1.00 97.50 295 ARG A C 1
ATOM 2255 O O . ARG A 1 295 ? 25.639 -9.629 -40.596 1.00 97.50 295 ARG A O 1
ATOM 2262 N N . ILE A 1 296 ? 26.184 -8.721 -38.598 1.00 97.19 296 ILE A N 1
ATOM 2263 C CA . ILE A 1 296 ? 27.426 -9.472 -38.377 1.00 97.19 296 ILE A CA 1
ATOM 2264 C C . ILE A 1 296 ? 27.122 -10.968 -38.317 1.00 97.19 296 ILE A C 1
ATOM 2266 O O . ILE A 1 296 ? 27.765 -11.745 -39.021 1.00 97.19 296 ILE A O 1
ATOM 2270 N N . GLU A 1 297 ? 26.112 -11.369 -37.544 1.00 97.06 297 GLU A N 1
ATOM 2271 C CA . GLU A 1 297 ? 25.756 -12.781 -37.385 1.00 97.06 297 GLU A CA 1
ATOM 2272 C C . GLU A 1 297 ? 25.297 -13.415 -38.704 1.00 97.06 297 GLU A C 1
ATOM 2274 O O . GLU A 1 297 ? 25.747 -14.499 -39.079 1.00 97.06 297 GLU A O 1
ATOM 2279 N N . ARG A 1 298 ? 24.482 -12.692 -39.487 1.00 96.25 298 ARG A N 1
ATOM 2280 C CA . ARG A 1 298 ? 24.095 -13.131 -40.837 1.00 96.25 298 ARG A CA 1
ATOM 2281 C C . ARG A 1 298 ? 25.305 -13.334 -41.747 1.00 96.25 298 ARG A C 1
ATOM 2283 O O . ARG A 1 298 ? 25.367 -14.349 -42.435 1.00 96.25 298 ARG A O 1
ATOM 2290 N N . GLN A 1 299 ? 26.277 -12.418 -41.727 1.00 95.75 299 GLN A N 1
ATOM 2291 C CA . GLN A 1 299 ? 27.483 -12.562 -42.547 1.00 95.75 299 GLN A CA 1
ATOM 2292 C C . GLN A 1 299 ? 28.361 -13.733 -42.113 1.00 95.75 299 GLN A C 1
ATOM 2294 O O . GLN A 1 299 ? 28.843 -14.470 -42.969 1.00 95.75 299 GLN A O 1
ATOM 2299 N N . LYS A 1 300 ? 28.530 -13.957 -40.807 1.00 93.75 300 LYS A N 1
ATOM 2300 C CA . LYS A 1 300 ? 29.263 -15.124 -40.295 1.00 93.75 300 LYS A CA 1
ATOM 2301 C C . LYS A 1 300 ? 28.610 -16.436 -40.732 1.00 93.75 300 LYS A C 1
ATOM 2303 O O . LYS A 1 300 ? 29.294 -17.322 -41.241 1.00 93.75 300 LYS A O 1
ATOM 2308 N N . SER A 1 301 ? 27.285 -16.534 -40.618 1.00 95.56 301 SER A N 1
ATOM 2309 C CA . SER A 1 301 ? 26.533 -17.710 -41.073 1.00 95.56 301 SER A CA 1
ATOM 2310 C C . SER A 1 301 ? 26.699 -17.960 -42.581 1.00 95.56 301 SER A C 1
ATOM 2312 O O . SER A 1 301 ? 26.921 -19.095 -43.019 1.00 95.56 301 SER A O 1
ATOM 2314 N N . ASP A 1 302 ? 26.671 -16.896 -43.390 1.00 93.81 302 ASP A N 1
ATOM 2315 C CA . ASP A 1 302 ? 26.915 -16.989 -44.830 1.00 93.81 302 ASP A CA 1
ATOM 2316 C C . ASP A 1 302 ? 28.357 -17.399 -45.163 1.00 93.81 302 ASP A C 1
ATOM 2318 O O . ASP A 1 302 ? 28.556 -18.243 -46.041 1.00 93.81 302 ASP A O 1
ATOM 2322 N N . GLN A 1 303 ? 29.359 -16.876 -44.450 1.00 93.88 303 GLN A N 1
ATOM 2323 C CA . GLN A 1 303 ? 30.758 -17.290 -44.606 1.00 93.88 303 GLN A CA 1
ATOM 2324 C C . GLN A 1 303 ? 30.934 -18.784 -44.325 1.00 93.88 303 GLN A C 1
ATOM 2326 O O . GLN A 1 303 ? 31.589 -19.490 -45.094 1.00 93.88 303 GLN A O 1
ATOM 2331 N N . GLU A 1 304 ? 30.330 -19.304 -43.255 1.00 94.06 304 GLU A N 1
ATOM 2332 C CA . GLU A 1 304 ? 30.366 -20.737 -42.956 1.00 94.06 304 GLU A CA 1
ATOM 2333 C C . GLU A 1 304 ? 29.737 -21.571 -44.075 1.00 94.06 304 GLU A C 1
ATOM 2335 O O . GLU A 1 304 ? 30.278 -22.611 -44.462 1.00 94.06 304 GLU A O 1
ATOM 2340 N N . ARG A 1 305 ? 28.616 -21.107 -44.640 1.00 93.88 305 ARG A N 1
ATOM 2341 C CA . ARG A 1 305 ? 27.975 -21.751 -45.792 1.00 93.88 305 ARG A CA 1
ATOM 2342 C C . ARG A 1 305 ? 28.904 -21.767 -47.006 1.00 93.88 305 ARG A C 1
ATOM 2344 O O . ARG A 1 305 ? 29.038 -22.814 -47.634 1.00 93.88 305 ARG A O 1
ATOM 2351 N N . VAL A 1 306 ? 29.571 -20.656 -47.320 1.00 91.81 306 VAL A N 1
ATOM 2352 C CA . VAL A 1 306 ? 30.528 -20.575 -48.437 1.00 91.81 306 VAL A CA 1
ATOM 2353 C C . VAL A 1 306 ? 31.746 -21.474 -48.195 1.00 91.81 306 VAL A C 1
ATOM 2355 O O . VAL A 1 306 ? 32.147 -22.195 -49.107 1.00 91.81 306 VAL A O 1
ATOM 2358 N N . ARG A 1 307 ? 32.287 -21.531 -46.969 1.00 92.00 307 ARG A N 1
ATOM 2359 C CA . ARG A 1 307 ? 33.389 -22.444 -46.599 1.00 92.00 307 ARG A CA 1
ATOM 2360 C C . ARG A 1 307 ? 33.008 -23.920 -46.771 1.00 92.00 307 ARG A C 1
ATOM 2362 O O . ARG A 1 307 ? 33.817 -24.699 -47.277 1.00 92.00 307 ARG A O 1
ATOM 2369 N N . ARG A 1 308 ? 31.771 -24.299 -46.422 1.00 92.81 308 ARG A N 1
ATOM 2370 C CA . ARG A 1 308 ? 31.230 -25.649 -46.682 1.00 92.81 308 ARG A CA 1
ATOM 2371 C C . ARG A 1 308 ? 31.068 -25.942 -48.177 1.00 92.81 308 ARG A C 1
ATOM 2373 O O . ARG A 1 308 ? 31.348 -27.050 -48.620 1.00 92.81 308 ARG A O 1
ATOM 2380 N N . LEU A 1 309 ? 30.637 -24.963 -48.973 1.00 88.31 309 LEU A N 1
ATOM 2381 C CA . LEU A 1 309 ? 30.540 -25.133 -50.428 1.00 88.31 309 LEU A CA 1
ATOM 2382 C C . LEU A 1 309 ? 31.927 -25.283 -51.068 1.00 88.31 309 LEU A C 1
ATOM 2384 O O . LEU A 1 309 ? 32.113 -26.162 -51.906 1.00 88.31 309 LEU A O 1
ATOM 2388 N N . LEU A 1 310 ? 32.918 -24.500 -50.634 1.00 89.94 310 LEU A N 1
ATOM 2389 C CA . LEU A 1 310 ? 34.304 -24.580 -51.115 1.00 89.94 310 LEU A CA 1
ATOM 2390 C C . LEU A 1 310 ? 34.928 -25.967 -50.930 1.00 89.94 310 LEU A C 1
ATOM 2392 O O . LEU A 1 310 ? 35.699 -26.398 -51.781 1.00 89.94 310 LEU A O 1
ATOM 2396 N N . THR A 1 311 ? 34.568 -26.690 -49.867 1.00 91.12 311 THR A N 1
ATOM 2397 C CA . THR A 1 311 ? 35.056 -28.059 -49.624 1.00 91.12 311 THR A CA 1
ATOM 2398 C C . THR A 1 311 ? 34.505 -29.077 -50.626 1.00 91.12 311 THR A C 1
ATOM 2400 O O . THR A 1 311 ? 35.099 -30.135 -50.809 1.00 91.12 311 THR A O 1
ATOM 2403 N N . SER A 1 312 ? 33.387 -28.764 -51.288 1.00 89.62 312 SER A N 1
ATOM 2404 C CA . SER A 1 312 ? 32.714 -29.645 -52.253 1.00 89.62 312 SER A CA 1
ATOM 2405 C C . SER A 1 312 ? 33.053 -29.356 -53.722 1.00 89.62 312 SER A C 1
ATOM 2407 O O . SER A 1 312 ? 32.717 -30.151 -54.599 1.00 89.62 312 SER A O 1
ATOM 2409 N N . VAL A 1 313 ? 33.708 -28.227 -54.012 1.00 90.56 313 VAL A N 1
ATOM 2410 C CA . VAL A 1 313 ? 33.977 -27.759 -55.379 1.00 90.56 313 VAL A CA 1
ATOM 2411 C C . VAL A 1 313 ? 35.441 -28.041 -55.762 1.00 90.56 313 VAL A C 1
ATOM 2413 O O . VAL A 1 313 ? 36.334 -27.749 -54.968 1.00 90.56 313 VAL A O 1
ATOM 2416 N N . PRO A 1 314 ? 35.736 -28.548 -56.980 1.00 90.31 314 PRO A N 1
ATOM 2417 C CA . PRO A 1 314 ? 37.110 -28.775 -57.430 1.00 90.31 314 PRO A CA 1
ATOM 2418 C C . PRO A 1 314 ? 37.955 -27.495 -57.405 1.00 90.31 314 PRO A C 1
ATOM 2420 O O . PRO A 1 314 ? 37.543 -26.457 -57.935 1.00 90.31 314 PRO A O 1
ATOM 2423 N N . SER A 1 315 ? 39.163 -27.586 -56.848 1.00 84.38 315 SER A N 1
ATOM 2424 C CA . SER A 1 315 ? 40.069 -26.451 -56.600 1.00 84.38 315 SER A CA 1
ATOM 2425 C C . SER A 1 315 ? 40.557 -25.727 -57.862 1.00 84.38 315 SER A C 1
ATOM 2427 O O . SER A 1 315 ? 40.972 -24.574 -57.792 1.00 84.38 315 SER A O 1
ATOM 2429 N N . ASN A 1 316 ? 40.479 -26.370 -59.028 1.00 87.50 316 ASN A N 1
ATOM 2430 C CA . ASN A 1 316 ? 40.852 -25.804 -60.327 1.00 87.50 316 ASN A CA 1
ATOM 2431 C C . ASN A 1 316 ? 39.681 -25.142 -61.081 1.00 87.50 316 ASN A C 1
ATOM 2433 O O . ASN A 1 316 ? 39.884 -24.599 -62.168 1.00 87.50 316 ASN A O 1
ATOM 2437 N N . SER A 1 317 ? 38.463 -25.172 -60.534 1.00 92.25 317 SER A N 1
ATOM 2438 C CA . SER A 1 317 ? 37.280 -24.619 -61.200 1.00 92.25 317 SER A CA 1
ATOM 2439 C C . SER A 1 317 ? 37.186 -23.090 -61.085 1.00 92.25 317 SER A C 1
ATOM 2441 O O . SER A 1 317 ? 37.657 -22.475 -60.123 1.00 92.25 317 SER A O 1
ATOM 2443 N N . ASP A 1 318 ? 36.526 -22.451 -62.054 1.00 90.06 318 ASP A N 1
ATOM 2444 C CA . ASP A 1 318 ? 36.182 -21.021 -61.977 1.00 90.06 318 ASP A CA 1
ATOM 2445 C C . ASP A 1 318 ? 35.258 -20.714 -60.784 1.00 90.06 318 ASP A C 1
ATOM 2447 O O . ASP A 1 318 ? 35.354 -19.652 -60.168 1.00 90.06 318 ASP A O 1
ATOM 2451 N N . LEU A 1 319 ? 34.402 -21.673 -60.410 1.00 90.00 319 LEU A N 1
ATOM 2452 C CA . LEU A 1 319 ? 33.489 -21.560 -59.272 1.00 90.00 319 LEU A CA 1
ATOM 2453 C C . LEU A 1 319 ? 34.240 -21.482 -57.933 1.00 90.00 319 LEU A C 1
ATOM 2455 O O . LEU A 1 319 ? 33.893 -20.654 -57.092 1.00 90.00 319 LEU A O 1
ATOM 2459 N N . TYR A 1 320 ? 35.300 -22.280 -57.758 1.00 91.88 320 TYR A N 1
ATOM 2460 C CA . TYR A 1 320 ? 36.159 -22.229 -56.569 1.00 91.88 320 TYR A CA 1
ATOM 2461 C C . TYR A 1 320 ? 36.819 -20.853 -56.410 1.00 91.88 320 TYR A C 1
ATOM 2463 O O . TYR A 1 320 ? 36.764 -20.250 -55.338 1.00 91.88 320 TYR A O 1
ATOM 2471 N N . ARG A 1 321 ? 37.378 -20.309 -57.502 1.00 92.12 321 ARG A N 1
ATOM 2472 C CA . ARG A 1 321 ? 37.977 -18.963 -57.515 1.00 92.12 321 ARG A CA 1
ATOM 2473 C C . ARG A 1 321 ? 36.964 -17.877 -57.149 1.00 92.12 321 ARG A C 1
ATOM 2475 O O . ARG A 1 321 ? 37.305 -16.958 -56.407 1.00 92.12 321 ARG A O 1
ATOM 2482 N N . ARG A 1 322 ? 35.717 -17.997 -57.619 1.00 91.75 322 ARG A N 1
ATOM 2483 C CA . ARG A 1 322 ? 34.633 -17.062 -57.284 1.00 91.75 322 ARG A CA 1
ATOM 2484 C C . ARG A 1 322 ? 34.261 -17.110 -55.801 1.00 91.75 322 ARG A C 1
ATOM 2486 O O . ARG A 1 322 ? 34.216 -16.059 -55.175 1.00 91.75 322 ARG A O 1
ATOM 2493 N N . TYR A 1 323 ? 34.055 -18.295 -55.227 1.00 91.44 323 TYR A N 1
ATOM 2494 C CA . TYR A 1 323 ? 33.732 -18.424 -53.801 1.00 91.44 323 TYR A CA 1
ATOM 2495 C C . TYR A 1 323 ? 34.863 -17.959 -52.883 1.00 91.44 323 TYR A C 1
ATOM 2497 O O . TYR A 1 323 ? 34.588 -17.356 -51.850 1.00 91.44 323 TYR A O 1
ATOM 2505 N N . LEU A 1 324 ? 36.126 -18.170 -53.265 1.00 92.00 324 LEU A N 1
ATOM 2506 C CA . LEU A 1 324 ? 37.264 -17.628 -52.522 1.00 92.00 324 LEU A CA 1
ATOM 2507 C C . LEU A 1 324 ? 37.283 -16.089 -52.555 1.00 92.00 324 LEU A C 1
ATOM 2509 O O . LEU A 1 324 ? 37.515 -15.449 -51.531 1.00 92.00 324 LEU A O 1
ATOM 2513 N N . ALA A 1 325 ? 36.996 -15.485 -53.712 1.00 92.50 325 ALA A N 1
ATOM 2514 C CA . ALA A 1 325 ? 36.881 -14.033 -53.834 1.00 92.50 325 ALA A CA 1
ATOM 2515 C C . ALA A 1 325 ? 35.693 -13.471 -53.032 1.00 92.50 325 ALA A C 1
ATOM 2517 O O . ALA A 1 325 ? 35.818 -12.416 -52.412 1.00 92.50 325 ALA A O 1
ATOM 2518 N N . ASP A 1 326 ? 34.556 -14.170 -53.024 1.00 90.62 326 ASP A N 1
ATOM 2519 C CA . ASP A 1 326 ? 33.384 -13.792 -52.232 1.00 90.62 326 ASP A CA 1
ATOM 2520 C C . ASP A 1 326 ? 33.664 -13.905 -50.726 1.00 90.62 326 ASP A C 1
ATOM 2522 O O . ASP A 1 326 ? 33.271 -13.013 -49.976 1.00 90.62 326 ASP A O 1
ATOM 2526 N N . LEU A 1 327 ? 34.414 -14.925 -50.289 1.00 94.06 327 LEU A N 1
ATOM 2527 C CA . LEU A 1 327 ? 34.843 -15.065 -48.896 1.00 94.06 327 LEU A CA 1
ATOM 2528 C C . LEU A 1 327 ? 35.724 -13.886 -48.462 1.00 94.06 327 LEU A C 1
ATOM 2530 O O . LEU A 1 327 ? 35.443 -13.278 -47.435 1.00 94.06 327 LEU A O 1
ATOM 2534 N N . ASN A 1 328 ? 36.721 -13.502 -49.268 1.00 93.44 328 ASN A N 1
ATOM 2535 C CA . ASN A 1 328 ? 37.562 -12.334 -48.973 1.00 93.44 328 ASN A CA 1
ATOM 2536 C C . ASN A 1 328 ? 36.727 -11.049 -48.847 1.00 93.44 328 ASN A C 1
ATOM 2538 O O . ASN A 1 328 ? 36.882 -10.301 -47.886 1.00 93.44 328 ASN A O 1
ATOM 2542 N N . LYS A 1 329 ? 35.773 -10.826 -49.763 1.00 93.88 329 LYS A N 1
ATOM 2543 C CA . LYS A 1 329 ? 34.850 -9.680 -49.677 1.00 93.88 329 LYS A CA 1
ATOM 2544 C C . LYS A 1 329 ? 33.986 -9.721 -48.418 1.00 93.88 329 LYS A C 1
ATOM 2546 O O . LYS A 1 329 ? 33.699 -8.674 -47.845 1.00 93.88 329 LYS A O 1
ATOM 2551 N N . GLN A 1 330 ? 33.526 -10.903 -48.010 1.00 93.50 330 GLN A N 1
ATOM 2552 C CA . GLN A 1 330 ? 32.757 -11.060 -46.778 1.00 93.50 330 GLN A CA 1
ATOM 2553 C C . GLN A 1 330 ? 33.608 -10.744 -45.547 1.00 93.50 330 GLN A C 1
ATOM 2555 O O . GLN A 1 330 ? 33.097 -10.087 -44.647 1.00 93.50 330 GLN A O 1
ATOM 2560 N N . GLU A 1 331 ? 34.885 -11.141 -45.514 1.00 92.94 331 GLU A N 1
ATOM 2561 C CA . GLU A 1 331 ? 35.796 -10.758 -44.423 1.00 92.94 331 GLU A CA 1
ATOM 2562 C C . GLU A 1 331 ? 35.945 -9.232 -44.332 1.00 92.94 331 GLU A C 1
ATOM 2564 O O . GLU A 1 331 ? 35.768 -8.667 -43.254 1.00 92.94 331 GLU A O 1
ATOM 2569 N N . ASP A 1 332 ? 36.137 -8.540 -45.461 1.00 95.69 332 ASP A N 1
ATOM 2570 C CA . ASP A 1 332 ? 36.203 -7.070 -45.488 1.00 95.69 332 ASP A CA 1
ATOM 2571 C C . ASP A 1 332 ? 34.902 -6.413 -44.987 1.00 95.69 332 ASP A C 1
ATOM 2573 O O . ASP A 1 332 ? 34.921 -5.374 -44.321 1.00 95.69 332 ASP A O 1
ATOM 2577 N N . ILE A 1 333 ? 33.744 -7.003 -45.310 1.00 95.06 333 ILE A N 1
ATOM 2578 C CA . ILE A 1 333 ? 32.437 -6.533 -44.829 1.00 95.06 333 ILE A CA 1
ATOM 2579 C C . ILE A 1 333 ? 32.304 -6.759 -43.322 1.00 95.06 333 ILE A C 1
ATOM 2581 O O . ILE A 1 333 ? 31.868 -5.849 -42.621 1.00 95.06 333 ILE A O 1
ATOM 2585 N N . VAL A 1 334 ? 32.671 -7.938 -42.815 1.00 95.81 334 VAL A N 1
ATOM 2586 C CA . VAL A 1 334 ? 32.598 -8.254 -41.381 1.00 95.81 334 VAL A CA 1
ATOM 2587 C C . VAL A 1 334 ? 33.509 -7.328 -40.582 1.00 95.81 334 VAL A C 1
ATOM 2589 O O . VAL A 1 334 ? 33.053 -6.769 -39.588 1.00 95.81 334 VAL A O 1
ATOM 2592 N N . GLN A 1 335 ? 34.743 -7.093 -41.037 1.00 96.56 335 GLN A N 1
ATOM 2593 C CA . GLN A 1 335 ? 35.666 -6.156 -40.386 1.00 96.56 335 GLN A CA 1
ATOM 2594 C C . GLN A 1 335 ? 35.086 -4.738 -40.318 1.00 96.56 335 GLN A C 1
ATOM 2596 O O . GLN A 1 335 ? 35.113 -4.104 -39.264 1.00 96.56 335 GLN A O 1
ATOM 2601 N N . ARG A 1 336 ? 34.475 -4.259 -41.408 1.00 97.50 336 ARG A N 1
ATOM 2602 C CA . ARG A 1 336 ? 33.794 -2.956 -41.419 1.00 97.50 336 ARG A CA 1
ATOM 2603 C C . ARG A 1 336 ? 32.619 -2.904 -40.443 1.00 97.50 336 ARG A C 1
ATOM 2605 O O . ARG A 1 336 ? 32.517 -1.954 -39.677 1.00 97.50 336 ARG A O 1
ATOM 2612 N N . LEU A 1 337 ? 31.765 -3.929 -40.439 1.00 97.81 337 LEU A N 1
ATOM 2613 C CA . LEU A 1 337 ? 30.620 -4.013 -39.527 1.00 97.81 337 LEU A CA 1
ATOM 2614 C C . LEU A 1 337 ? 31.055 -4.072 -38.060 1.00 97.81 337 LEU A C 1
ATOM 2616 O O . LEU A 1 337 ? 30.388 -3.492 -37.212 1.00 97.81 337 LEU A O 1
ATOM 2620 N N . MET A 1 338 ? 32.161 -4.753 -37.753 1.00 97.62 338 MET A N 1
ATOM 2621 C CA . MET A 1 338 ? 32.739 -4.765 -36.407 1.00 97.62 338 MET A CA 1
ATOM 2622 C C . MET A 1 338 ? 33.219 -3.371 -35.984 1.00 97.62 338 MET A C 1
ATOM 2624 O O . MET A 1 338 ? 32.988 -2.989 -34.839 1.00 97.62 338 MET A O 1
ATOM 2628 N N . GLY A 1 339 ? 33.817 -2.602 -36.903 1.00 98.19 339 GLY A N 1
ATOM 2629 C CA . GLY A 1 339 ? 34.149 -1.190 -36.687 1.00 98.19 339 GLY A CA 1
ATOM 2630 C C . GLY A 1 339 ? 32.910 -0.330 -36.417 1.00 98.19 339 GLY A C 1
ATOM 2631 O O . GLY A 1 339 ? 32.838 0.322 -35.381 1.00 98.19 339 GLY A O 1
ATOM 2632 N N . GLU A 1 340 ? 31.888 -0.416 -37.279 1.00 98.12 340 GLU A N 1
ATOM 2633 C CA . GLU A 1 340 ? 30.595 0.273 -37.087 1.00 98.12 340 GLU A CA 1
ATOM 2634 C C . GLU A 1 340 ? 29.945 -0.103 -35.741 1.00 98.12 340 GLU A C 1
ATOM 2636 O O . GLU A 1 340 ? 29.372 0.738 -35.051 1.00 98.12 340 GLU A O 1
ATOM 2641 N N . ARG A 1 341 ? 30.038 -1.377 -35.339 1.00 98.25 341 ARG A N 1
ATOM 2642 C CA . ARG A 1 341 ? 29.483 -1.886 -34.078 1.00 98.25 341 ARG A CA 1
ATOM 2643 C C . ARG A 1 341 ? 30.251 -1.375 -32.863 1.00 98.25 341 ARG A C 1
ATOM 2645 O O . ARG A 1 341 ? 29.634 -1.123 -31.834 1.00 98.25 341 ARG A O 1
ATOM 2652 N N . PHE A 1 342 ? 31.569 -1.209 -32.967 1.00 98.19 342 PHE A N 1
ATOM 2653 C CA . PHE A 1 342 ? 32.371 -0.570 -31.924 1.00 98.19 342 PHE A CA 1
ATOM 2654 C C . PHE A 1 342 ? 31.970 0.900 -31.739 1.00 98.19 342 PHE A C 1
ATOM 2656 O O . PHE A 1 342 ? 31.715 1.322 -30.615 1.00 98.19 342 PHE A O 1
ATOM 2663 N N . GLU A 1 343 ? 31.819 1.654 -32.830 1.00 98.00 343 GLU A N 1
ATOM 2664 C CA . GLU A 1 343 ? 31.336 3.042 -32.777 1.00 98.00 343 GLU A CA 1
ATOM 2665 C C . GLU A 1 343 ? 29.910 3.136 -32.207 1.00 98.00 343 GLU A C 1
ATOM 2667 O O . GLU A 1 343 ? 29.607 4.032 -31.420 1.00 98.00 343 GLU A O 1
ATOM 2672 N N . ALA A 1 344 ? 29.030 2.193 -32.560 1.00 98.00 344 ALA A N 1
ATOM 2673 C CA . ALA A 1 344 ? 27.678 2.127 -32.011 1.00 98.00 344 ALA A CA 1
ATOM 2674 C C . ALA A 1 344 ? 27.669 1.827 -30.501 1.00 98.00 344 ALA A C 1
ATOM 2676 O O . ALA A 1 344 ? 26.864 2.410 -29.776 1.00 98.00 344 ALA A O 1
ATOM 2677 N N . ASP A 1 345 ? 28.563 0.959 -30.018 1.00 98.06 345 ASP A N 1
ATOM 2678 C CA . ASP A 1 345 ? 28.743 0.684 -28.588 1.00 98.06 345 ASP A CA 1
ATOM 2679 C C . ASP A 1 345 ? 29.193 1.932 -27.819 1.00 98.06 345 ASP A C 1
ATOM 2681 O O . ASP A 1 345 ? 28.618 2.246 -26.774 1.00 98.06 345 ASP A O 1
ATOM 2685 N N . GLU A 1 346 ? 30.176 2.666 -28.344 1.00 98.25 346 GLU A N 1
ATOM 2686 C CA . GLU A 1 346 ? 30.617 3.933 -27.752 1.00 98.25 346 GLU A CA 1
ATOM 2687 C C . GLU A 1 346 ? 29.474 4.957 -27.742 1.00 98.25 346 GLU A C 1
ATOM 2689 O O . GLU A 1 346 ? 29.207 5.568 -26.711 1.00 98.25 346 GLU A O 1
ATOM 2694 N N . ALA A 1 347 ? 28.701 5.059 -28.827 1.00 97.38 347 ALA A N 1
ATOM 2695 C CA . ALA A 1 347 ? 27.544 5.950 -28.884 1.00 97.38 347 ALA A CA 1
ATOM 2696 C C . ALA A 1 347 ? 26.440 5.589 -27.869 1.00 97.38 347 ALA A C 1
ATOM 2698 O O . ALA A 1 347 ? 25.759 6.483 -27.360 1.00 97.38 347 ALA A O 1
ATOM 2699 N N . VAL A 1 348 ? 26.235 4.299 -27.567 1.00 98.00 348 VAL A N 1
ATOM 2700 C CA . VAL A 1 348 ? 25.330 3.870 -26.485 1.00 98.00 348 VAL A CA 1
ATOM 2701 C C . VAL A 1 348 ? 25.885 4.314 -25.131 1.00 98.00 348 VAL A C 1
ATOM 2703 O O . VAL A 1 348 ? 25.146 4.915 -24.353 1.00 98.00 348 VAL A O 1
ATOM 2706 N N . ARG A 1 349 ? 27.178 4.082 -24.865 1.00 97.69 349 ARG A N 1
ATOM 2707 C CA . ARG A 1 349 ? 27.829 4.484 -23.604 1.00 97.69 349 ARG A CA 1
ATOM 2708 C C . ARG A 1 349 ? 27.783 5.991 -23.386 1.00 97.69 349 ARG A C 1
ATOM 2710 O O . ARG A 1 349 ? 27.479 6.434 -22.283 1.00 97.69 349 ARG A O 1
ATOM 2717 N N . GLU A 1 350 ? 28.045 6.781 -24.422 1.00 97.50 350 GLU A N 1
ATOM 2718 C CA . GLU A 1 350 ? 27.955 8.241 -24.372 1.00 97.50 350 GLU A CA 1
ATOM 2719 C C . GLU A 1 350 ? 26.527 8.709 -24.073 1.00 97.50 350 GLU A C 1
ATOM 2721 O O . GLU A 1 350 ? 26.328 9.581 -23.227 1.00 97.50 350 GLU A O 1
ATOM 2726 N N . ALA A 1 351 ? 25.520 8.105 -24.714 1.00 96.62 351 ALA A N 1
ATOM 2727 C CA . ALA A 1 351 ? 24.118 8.431 -24.462 1.00 96.62 351 ALA A CA 1
ATOM 2728 C C . ALA A 1 351 ? 23.688 8.074 -23.025 1.00 96.62 351 ALA A C 1
ATOM 2730 O O . ALA A 1 351 ? 23.000 8.863 -22.374 1.00 96.62 351 ALA A O 1
ATOM 2731 N N . GLU A 1 352 ? 24.125 6.924 -22.504 1.00 95.69 352 GLU A N 1
ATOM 2732 C CA . GLU A 1 352 ? 23.879 6.507 -21.117 1.00 95.69 352 GLU A CA 1
ATOM 2733 C C . GLU A 1 352 ? 24.595 7.420 -20.112 1.00 95.69 352 GLU A C 1
ATOM 2735 O O . GLU A 1 352 ? 24.003 7.829 -19.112 1.00 95.69 352 GLU A O 1
ATOM 2740 N N . ALA A 1 353 ? 25.843 7.804 -20.392 1.00 96.12 353 ALA A N 1
ATOM 2741 C CA . ALA A 1 353 ? 26.602 8.731 -19.558 1.00 96.12 353 ALA A CA 1
ATOM 2742 C C . ALA A 1 353 ? 25.966 10.129 -19.535 1.00 96.12 353 ALA A C 1
ATOM 2744 O O . ALA A 1 353 ? 25.884 10.752 -18.473 1.00 96.12 353 ALA A O 1
ATOM 2745 N N . ALA A 1 354 ? 25.469 10.611 -20.678 1.00 95.06 354 ALA A N 1
ATOM 2746 C CA . ALA A 1 354 ? 24.738 11.871 -20.769 1.00 95.06 354 ALA A CA 1
ATOM 2747 C C . ALA A 1 354 ? 23.445 11.834 -19.936 1.00 95.06 354 ALA A C 1
ATOM 2749 O O . ALA A 1 354 ? 23.208 12.740 -19.139 1.00 95.06 354 ALA A O 1
ATOM 2750 N N . MET A 1 355 ? 22.663 10.753 -20.043 1.00 95.00 355 MET A N 1
ATOM 2751 C CA . MET A 1 355 ? 21.458 10.541 -19.233 1.00 95.00 355 MET A CA 1
ATOM 2752 C C . MET A 1 355 ? 21.773 10.502 -17.731 1.00 95.00 355 MET A C 1
ATOM 2754 O O . MET A 1 355 ? 21.083 11.136 -16.933 1.00 95.00 355 MET A O 1
ATOM 2758 N N . LEU A 1 356 ? 22.829 9.787 -17.332 1.00 94.12 356 LEU A N 1
ATOM 2759 C CA . LEU A 1 356 ? 23.260 9.708 -15.936 1.00 94.12 356 LEU A CA 1
ATOM 2760 C C . LEU A 1 356 ? 23.720 11.071 -15.404 1.00 94.12 356 LEU A C 1
ATOM 2762 O O . LEU A 1 356 ? 23.431 11.424 -14.261 1.00 94.12 356 LEU A O 1
ATOM 2766 N N . THR A 1 357 ? 24.440 11.832 -16.228 1.00 94.62 357 THR A N 1
ATOM 2767 C CA . THR A 1 357 ? 24.932 13.170 -15.879 1.00 94.62 357 THR A CA 1
ATOM 2768 C C . THR A 1 357 ? 23.764 14.116 -15.657 1.00 94.62 357 THR A C 1
ATOM 2770 O O . THR A 1 357 ? 23.705 14.764 -14.614 1.00 94.62 357 THR A O 1
ATOM 2773 N N . TYR A 1 358 ? 22.803 14.116 -16.582 1.00 93.06 358 TYR A N 1
ATOM 2774 C CA . TYR A 1 358 ? 21.556 14.852 -16.444 1.00 93.06 358 TYR A CA 1
ATOM 2775 C C . TYR A 1 358 ? 20.833 14.482 -15.143 1.00 93.06 358 TYR A C 1
ATOM 2777 O O . TYR A 1 358 ? 20.595 15.343 -14.299 1.00 93.06 358 TYR A O 1
ATOM 2785 N N . ALA A 1 359 ? 20.588 13.188 -14.912 1.00 92.25 359 ALA A N 1
ATOM 2786 C CA . ALA A 1 359 ? 19.890 12.712 -13.719 1.00 92.25 359 ALA A CA 1
ATOM 2787 C C . ALA A 1 359 ? 20.566 13.162 -12.410 1.00 92.25 359 ALA A C 1
ATOM 2789 O O . ALA A 1 359 ? 19.882 13.576 -11.476 1.00 92.25 359 ALA A O 1
ATOM 2790 N N . ARG A 1 360 ? 21.903 13.115 -12.333 1.00 92.06 360 ARG A N 1
ATOM 2791 C CA . ARG A 1 360 ? 22.663 13.503 -11.131 1.00 92.06 360 ARG A CA 1
ATOM 2792 C C . ARG A 1 360 ? 22.713 15.007 -10.880 1.00 92.06 360 ARG A C 1
ATOM 2794 O O . ARG A 1 360 ? 22.901 15.410 -9.738 1.00 92.06 360 ARG A O 1
ATOM 2801 N N . GLN A 1 361 ? 22.591 15.827 -11.920 1.00 91.50 361 GLN A N 1
ATOM 2802 C CA . GLN A 1 361 ? 22.637 17.286 -11.794 1.00 91.50 361 GLN A CA 1
ATOM 2803 C C . GLN A 1 361 ? 21.325 17.875 -11.270 1.00 91.50 361 GLN A C 1
ATOM 2805 O O . GLN A 1 361 ? 21.319 18.988 -10.744 1.00 91.50 361 GLN A O 1
ATOM 2810 N N . ILE A 1 362 ? 20.223 17.136 -11.388 1.00 90.81 362 ILE A N 1
ATOM 2811 C CA . ILE A 1 362 ? 18.905 17.613 -10.988 1.00 90.81 362 ILE A CA 1
ATOM 2812 C C . ILE A 1 362 ? 18.759 17.551 -9.472 1.00 90.81 362 ILE A C 1
ATOM 2814 O O . ILE A 1 362 ? 18.937 16.508 -8.835 1.00 90.81 362 ILE A O 1
ATOM 2818 N N . ARG A 1 363 ? 18.367 18.692 -8.906 1.00 90.44 363 ARG A N 1
ATOM 2819 C CA . ARG A 1 363 ? 17.974 18.829 -7.508 1.00 90.44 363 ARG A CA 1
ATOM 2820 C C . ARG A 1 363 ? 16.704 19.658 -7.430 1.00 90.44 363 ARG A C 1
ATOM 2822 O O . ARG A 1 363 ? 16.731 20.854 -7.691 1.00 90.44 363 ARG A O 1
ATOM 2829 N N . ILE A 1 364 ? 15.610 19.002 -7.070 1.00 87.62 364 ILE A N 1
ATOM 2830 C CA . ILE A 1 364 ? 14.309 19.610 -6.815 1.00 87.62 364 ILE A CA 1
ATOM 2831 C C . ILE A 1 364 ? 13.889 19.189 -5.411 1.00 87.62 364 ILE A C 1
ATOM 2833 O O . ILE A 1 364 ? 13.557 18.028 -5.158 1.00 87.62 364 ILE A O 1
ATOM 2837 N N . THR A 1 365 ? 13.942 20.140 -4.488 1.00 81.50 365 THR A N 1
ATOM 2838 C CA . THR A 1 365 ? 13.387 20.009 -3.140 1.00 81.50 365 THR A CA 1
ATOM 2839 C C . THR A 1 365 ? 11.927 20.438 -3.192 1.00 81.50 365 THR A C 1
ATOM 2841 O O . THR A 1 365 ? 11.636 21.508 -3.720 1.00 81.50 365 THR A O 1
ATOM 2844 N N . GLY A 1 366 ? 11.038 19.565 -2.722 1.00 61.59 366 GLY A N 1
ATOM 2845 C CA . GLY A 1 366 ? 9.587 19.758 -2.777 1.00 61.59 366 GLY A CA 1
ATOM 2846 C C . GLY A 1 366 ? 9.051 20.736 -1.749 1.00 61.59 366 GLY A C 1
ATOM 2847 O O . GLY A 1 366 ? 9.801 21.071 -0.801 1.00 61.59 366 GLY A O 1
#